Protein AF-0000000084804401 (afdb_homodimer)

InterPro domains:
  IPR006683 Thioesterase domain [PF03061] (52-120)
  IPR029069 HotDog domain superfamily [SSF54637] (9-134)

Solvent-accessible surface area (backbone atoms only — not comparable to full-atom values): 14428 Å² total; per-residue (Å²): 130,53,72,66,56,53,53,39,43,75,70,58,37,42,77,53,91,52,63,34,30,55,41,71,74,42,61,41,30,37,38,70,56,95,85,39,58,36,34,32,37,72,39,41,74,59,39,16,33,96,84,58,29,45,28,65,36,57,55,51,27,50,42,49,52,41,36,49,51,51,45,23,63,72,68,66,40,93,39,62,41,71,41,32,41,38,35,36,46,71,44,85,51,51,61,65,40,53,41,36,28,41,44,40,78,74,45,75,58,97,52,38,31,33,30,43,23,41,29,24,45,94,85,41,64,22,33,43,34,40,32,34,29,35,60,51,70,86,129,132,53,72,65,56,53,54,40,42,74,73,58,38,42,76,54,90,49,63,32,30,55,42,70,74,41,63,40,30,35,36,69,57,95,86,38,59,35,33,31,38,73,40,41,74,58,38,16,34,97,85,58,28,43,27,66,36,57,55,50,28,49,45,49,52,42,36,50,52,50,44,24,63,74,68,68,40,92,40,61,42,69,41,30,43,37,36,34,47,72,43,85,50,51,62,66,40,53,42,37,27,41,44,40,79,74,45,76,59,95,50,40,31,32,31,44,25,41,30,23,45,92,85,41,66,23,33,43,34,39,34,35,28,34,60,52,69,86,128

Organism: Rhodopseudomonas palustris (strain HaA2) (NCBI:txid316058)

Secondary structure (DSSP, 8-state):
--HHHHHHHHTT-EEEP--HHHHHH--EEEEEETTEEEEEEE--GGGB-TTSBBPHHHHHHHHHHHHHHHHHHHH--SEEEEEEEEEEE-S--BTT-EEEEEEEEEEE-SSEEEEEEEEEETTEEEEEEEEEEEEE---/--HHHHHHHHTT-EEEP--HHHHHH--EEEEEETTEEEEEEE--GGGB-TTSBBPHHHHHHHHHHHHHHHHHHHH--SEEEEEEEEEEE-SPPBTT-EEEEEEEEEEE-SSEEEEEEEEEETTEEEEEEEEEEEEE---

Sequence (278 aa):
MTETARSLKADGWAVIHDDGFIDLVGPLWHRVVDGQHEYAIATAAKHRNRRGLVQGGLMMTLADRASGMAAREQSGAPHVATVQLDTHFVDAGEIGDLLIARPRVVRATRSLIFTSTEVSVDGRCVILANGVFKIVRPRMTETARSLKADGWAVIHDDGFIDLVGPLWHRVVDGQHEYAIATAAKHRNRRGLVQGGLMMTLADRASGMAAREQSGAPHVATVQLDTHFVDAGEIGDLLIARPRVVRATRSLIFTSTEVSVDGRCVILANGVFKIVRPR

pLDDT: mean 96.94, std 4.77, range [58.84, 98.94]

Nearest PDB structures (foldseek):
  2hbo-assembly1_A-2  TM=9.027E-01  e=2.179E-09  Caulobacter vibrioides
  4ord-assembly1_A  TM=8.865E-01  e=1.862E-07  Danio rerio
  2h4u-assembly1_D  TM=8.798E-01  e=8.056E-07  Homo sapiens
  3f5o-assembly1_B  TM=7.745E-01  e=2.579E-07  Homo sapiens
  2h4u-assembly1_A  TM=7.857E-01  e=2.314E-07  Homo sapiens

Foldseek 3Di:
DDPVVVVCVVVAKDFDDDDDPCVVQARWIWGADPNFIKIKGFFAQVQADPVQFGDVVSVQVRQVVQQQVQVCVVLVAPGKAWPDKDKDFDAIHHHRFIWMKTKDFPDDDPFKTWIWIFIATPPHTGMIMITIITRDDDD/DDPVVVVCVVVAKDFDDDDDPCVVQARWIWGADPNFIKIKGFFAQVQADPVQFGDVVSVQVRQVVQQQVQLCVVLVAPGKAWPDKDKDFDAIHHHRFIWMKTKDFPDDDPFKTWIWIFIATPPHTGMIMITIITRDDDD

Structure (mmCIF, N/CA/C/O backbone):
data_AF-0000000084804401-model_v1
#
loop_
_entity.id
_entity.type
_entity.pdbx_description
1 polymer 'Thioesterase superfamily'
#
loop_
_atom_site.group_PDB
_atom_site.id
_atom_site.type_symbol
_atom_site.label_atom_id
_atom_site.label_alt_id
_atom_site.label_comp_id
_atom_site.label_asym_id
_atom_site.label_entity_id
_atom_site.label_seq_id
_atom_site.pdbx_PDB_ins_code
_atom_site.Cartn_x
_atom_site.Cartn_y
_atom_site.Cartn_z
_atom_site.occupancy
_atom_site.B_iso_or_equiv
_atom_site.auth_seq_id
_atom_site.auth_comp_id
_atom_site.auth_asym_id
_atom_site.auth_atom_id
_atom_site.pdbx_PDB_model_num
ATOM 1 N N . MET A 1 1 ? -18.344 -5.227 -20.875 1 74.5 1 MET A N 1
ATOM 2 C CA . MET A 1 1 ? -16.891 -5.336 -20.688 1 74.5 1 MET A CA 1
ATOM 3 C C . MET A 1 1 ? -16.172 -4.176 -21.375 1 74.5 1 MET A C 1
ATOM 5 O O . MET A 1 1 ? -16.516 -3.789 -22.484 1 74.5 1 MET A O 1
ATOM 9 N N . THR A 1 2 ? -15.281 -3.549 -20.625 1 86.94 2 THR A N 1
ATOM 10 C CA . THR A 1 2 ? -14.57 -2.389 -21.141 1 86.94 2 THR A CA 1
ATOM 11 C C . THR A 1 2 ? -13.586 -2.807 -22.234 1 86.94 2 THR A C 1
ATOM 13 O O . THR A 1 2 ? -13.195 -3.977 -22.312 1 86.94 2 THR A O 1
ATOM 16 N N . GLU A 1 3 ? -13.336 -1.91 -23.172 1 92.88 3 GLU A N 1
ATOM 17 C CA . GLU A 1 3 ? -12.344 -2.168 -24.219 1 92.88 3 GLU A CA 1
ATOM 18 C C . GLU A 1 3 ? -11.023 -2.645 -23.609 1 92.88 3 GLU A C 1
ATOM 20 O O . GLU A 1 3 ? -10.367 -3.525 -24.172 1 92.88 3 GLU A O 1
ATOM 25 N N . THR A 1 4 ? -10.656 -2.068 -22.547 1 93.94 4 THR A N 1
ATOM 26 C CA . THR A 1 4 ? -9.438 -2.477 -21.859 1 93.94 4 THR A CA 1
ATOM 27 C C . THR A 1 4 ? -9.523 -3.941 -21.438 1 93.94 4 THR A C 1
ATOM 29 O O . THR A 1 4 ? -8.594 -4.715 -21.672 1 93.94 4 THR A O 1
ATOM 32 N N . ALA A 1 5 ? -10.586 -4.371 -20.859 1 94.88 5 ALA A N 1
ATOM 33 C CA . ALA A 1 5 ? -10.773 -5.75 -20.406 1 94.88 5 ALA A CA 1
ATOM 34 C C . ALA A 1 5 ? -10.719 -6.719 -21.578 1 94.88 5 ALA A C 1
ATOM 36 O O . ALA A 1 5 ? -10.125 -7.797 -21.484 1 94.88 5 ALA A O 1
ATOM 37 N N . ARG A 1 6 ? -11.297 -6.398 -22.656 1 95.19 6 ARG A N 1
ATOM 38 C CA . ARG A 1 6 ? -11.305 -7.25 -23.844 1 95.19 6 ARG A CA 1
ATOM 39 C C . ARG A 1 6 ? -9.891 -7.453 -24.375 1 95.19 6 ARG A C 1
ATOM 41 O O . ARG A 1 6 ? -9.5 -8.57 -24.719 1 95.19 6 ARG A O 1
ATOM 48 N N . SER A 1 7 ? -9.18 -6.293 -24.422 1 97.38 7 SER A N 1
ATOM 49 C CA . SER A 1 7 ? -7.805 -6.359 -24.891 1 97.38 7 SER A CA 1
ATOM 50 C C . SER A 1 7 ? -6.941 -7.23 -23.984 1 97.38 7 SER A C 1
ATOM 52 O O . SER A 1 7 ? -6.113 -8.008 -24.469 1 97.38 7 SER A O 1
ATOM 54 N N . LEU A 1 8 ? -7.129 -7.137 -22.688 1 97.88 8 LEU A N 1
ATOM 55 C CA . LEU A 1 8 ? -6.355 -7.922 -21.734 1 97.88 8 LEU A CA 1
ATOM 56 C C . LEU A 1 8 ? -6.672 -9.406 -21.859 1 97.88 8 LEU A C 1
ATOM 58 O O . LEU A 1 8 ? -5.762 -10.242 -21.844 1 97.88 8 LEU A O 1
ATOM 62 N N . LYS A 1 9 ? -7.887 -9.703 -22.047 1 97.56 9 LYS A N 1
ATOM 63 C CA . LYS A 1 9 ? -8.266 -11.102 -22.219 1 97.56 9 LYS A CA 1
ATOM 64 C C . LYS A 1 9 ? -7.656 -11.68 -23.5 1 97.56 9 LYS A C 1
ATOM 66 O O . LYS A 1 9 ? -7.184 -12.812 -23.516 1 97.56 9 LYS A O 1
ATOM 71 N N . ALA A 1 10 ? -7.672 -10.922 -24.5 1 97.62 10 ALA A N 1
ATOM 72 C CA . ALA A 1 10 ? -7.086 -11.352 -25.766 1 97.62 10 ALA A CA 1
ATOM 73 C C . ALA A 1 10 ? -5.59 -11.609 -25.609 1 97.62 10 ALA A C 1
ATOM 75 O O . ALA A 1 10 ? -5.027 -12.453 -26.328 1 97.62 10 ALA A O 1
ATOM 76 N N . ASP A 1 11 ? -4.992 -10.875 -24.672 1 97.25 11 ASP A N 1
ATOM 77 C CA . ASP A 1 11 ? -3.557 -10.992 -24.438 1 97.25 11 ASP A CA 1
ATOM 78 C C . ASP A 1 11 ? -3.252 -12.078 -23.422 1 97.25 11 ASP A C 1
ATOM 80 O O . ASP A 1 11 ? -2.113 -12.211 -22.969 1 97.25 11 ASP A O 1
ATOM 84 N N . GLY A 1 12 ? -4.246 -12.82 -22.984 1 97.94 12 GLY A N 1
ATOM 85 C CA . GLY A 1 12 ? -4.039 -13.992 -22.141 1 97.94 12 GLY A CA 1
ATOM 86 C C . GLY A 1 12 ? -4.277 -13.711 -20.672 1 97.94 12 GLY A C 1
ATOM 87 O O . GLY A 1 12 ? -4.062 -14.586 -19.828 1 97.94 12 GLY A O 1
ATOM 88 N N . TRP A 1 13 ? -4.656 -12.531 -20.344 1 98.56 13 TRP A N 1
ATOM 89 C CA . TRP A 1 13 ? -4.93 -12.188 -18.953 1 98.56 13 TRP A CA 1
ATOM 90 C C . TRP A 1 13 ? -6.305 -12.688 -18.531 1 98.56 13 TRP A C 1
ATOM 92 O O . TRP A 1 13 ? -7.258 -12.648 -19.312 1 98.56 13 TRP A O 1
ATOM 102 N N . ALA A 1 14 ? -6.371 -13.133 -17.266 1 98.44 14 ALA A N 1
ATOM 103 C CA . ALA A 1 14 ? -7.633 -13.516 -16.641 1 98.44 14 ALA A CA 1
ATOM 104 C C . ALA A 1 14 ? -7.816 -12.797 -15.305 1 98.44 14 ALA A C 1
ATOM 106 O O . ALA A 1 14 ? -6.855 -12.617 -14.555 1 98.44 14 ALA A O 1
ATOM 107 N N . VAL A 1 15 ? -9.023 -12.453 -14.992 1 97.88 15 VAL A N 1
ATOM 108 C CA . VAL A 1 15 ? -9.297 -11.766 -13.734 1 97.88 15 VAL A CA 1
ATOM 109 C C . VAL A 1 15 ? -9.211 -12.75 -12.57 1 97.88 15 VAL A C 1
ATOM 111 O O . VAL A 1 15 ? -9.711 -13.867 -12.664 1 97.88 15 VAL A O 1
ATOM 114 N N . ILE A 1 16 ? -8.492 -12.367 -11.539 1 96.75 16 ILE A N 1
ATOM 115 C CA . ILE A 1 16 ? -8.539 -13.086 -10.266 1 96.75 16 ILE A CA 1
ATOM 116 C C . ILE A 1 16 ? -9.711 -12.578 -9.438 1 96.75 16 ILE A C 1
ATOM 118 O O . ILE A 1 16 ? -9.789 -11.391 -9.117 1 96.75 16 ILE A O 1
ATOM 122 N N . HIS A 1 17 ? -10.562 -13.484 -9.164 1 92.25 17 HIS A N 1
ATOM 123 C CA . HIS A 1 17 ? -11.656 -13.086 -8.281 1 92.25 17 HIS A CA 1
ATOM 124 C C . HIS A 1 17 ? -11.156 -12.852 -6.855 1 92.25 17 HIS A C 1
ATOM 126 O O . HIS A 1 17 ? -10.57 -13.742 -6.242 1 92.25 17 HIS A O 1
ATOM 132 N N . ASP A 1 18 ? -11.281 -11.727 -6.457 1 90.5 18 ASP A N 1
ATOM 133 C CA . ASP A 1 18 ? -10.883 -11.273 -5.125 1 90.5 18 ASP A CA 1
ATOM 134 C C . ASP A 1 18 ? -11.906 -10.289 -4.555 1 90.5 18 ASP A C 1
ATOM 136 O O . ASP A 1 18 ? -12.367 -9.391 -5.258 1 90.5 18 ASP A O 1
ATOM 140 N N . ASP A 1 19 ? -12.336 -10.391 -3.352 1 91.5 19 ASP A N 1
ATOM 141 C CA . ASP A 1 19 ? -13.289 -9.469 -2.74 1 91.5 19 ASP A CA 1
ATOM 142 C C . ASP A 1 19 ? -12.586 -8.461 -1.841 1 91.5 19 ASP A C 1
ATOM 144 O O . ASP A 1 19 ? -11.352 -8.398 -1.814 1 91.5 19 ASP A O 1
ATOM 148 N N . GLY A 1 20 ? -13.398 -7.574 -1.335 1 97 20 GLY A N 1
ATOM 149 C CA . GLY A 1 20 ? -12.852 -6.609 -0.395 1 97 20 GLY A CA 1
ATOM 150 C C . GLY A 1 20 ? -11.969 -5.566 -1.057 1 97 20 GLY A C 1
ATOM 151 O O . GLY A 1 20 ? -12.375 -4.934 -2.033 1 97 20 GLY A O 1
ATOM 152 N N . PHE A 1 21 ? -10.859 -5.359 -0.498 1 98.81 21 PHE A N 1
ATOM 153 C CA . PHE A 1 21 ? -9.992 -4.246 -0.863 1 98.81 21 PHE A CA 1
ATOM 154 C C . PHE A 1 21 ? -9.453 -4.426 -2.277 1 98.81 21 PHE A C 1
ATOM 156 O O . PHE A 1 21 ? -9.383 -3.465 -3.047 1 98.81 21 PHE A O 1
ATOM 163 N N . ILE A 1 22 ? -8.977 -5.633 -2.621 1 98.62 22 ILE A N 1
ATOM 164 C CA . ILE A 1 22 ? -8.383 -5.859 -3.934 1 98.62 22 ILE A CA 1
ATOM 165 C C . ILE A 1 22 ? -9.438 -5.648 -5.02 1 98.62 22 ILE A C 1
ATOM 167 O O . ILE A 1 22 ? -9.141 -5.109 -6.086 1 98.62 22 ILE A O 1
ATOM 171 N N . ASP A 1 23 ? -10.664 -6.066 -4.723 1 97.62 23 ASP A N 1
ATOM 172 C CA . ASP A 1 23 ? -11.75 -5.789 -5.656 1 97.62 23 ASP A CA 1
ATOM 173 C C . ASP A 1 23 ? -11.984 -4.285 -5.797 1 97.62 23 ASP A C 1
ATOM 175 O O . ASP A 1 23 ? -12.258 -3.793 -6.895 1 97.62 23 ASP A O 1
ATOM 179 N N . LEU A 1 24 ? -11.93 -3.604 -4.746 1 98.5 24 LEU A N 1
ATOM 180 C CA . LEU A 1 24 ? -12.109 -2.156 -4.707 1 98.5 24 LEU A CA 1
ATOM 181 C C . LEU A 1 24 ? -11.094 -1.454 -5.602 1 98.5 24 LEU A C 1
ATOM 183 O O . LEU A 1 24 ? -11.453 -0.56 -6.371 1 98.5 24 LEU A O 1
ATOM 187 N N . VAL A 1 25 ? -9.844 -1.931 -5.586 1 98.62 25 VAL A N 1
ATOM 188 C CA . VAL A 1 25 ? -8.789 -1.169 -6.25 1 98.62 25 VAL A CA 1
ATOM 189 C C . VAL A 1 25 ? -8.445 -1.823 -7.586 1 98.62 25 VAL A C 1
ATOM 191 O O . VAL A 1 25 ? -7.719 -1.245 -8.398 1 98.62 25 VAL A O 1
ATOM 194 N N . GLY A 1 26 ? -8.977 -3.027 -7.809 1 97.56 26 GLY A N 1
ATOM 195 C CA . GLY A 1 26 ? -8.68 -3.791 -9.008 1 97.56 26 GLY A CA 1
ATOM 196 C C . GLY A 1 26 ? -9.531 -3.389 -10.195 1 97.56 26 GLY A C 1
ATOM 197 O O . GLY A 1 26 ? -9.93 -2.229 -10.32 1 97.56 26 GLY A O 1
ATOM 198 N N . PRO A 1 27 ? -9.672 -4.309 -11.07 1 97.75 27 PRO A N 1
ATOM 199 C CA . PRO A 1 27 ? -9.469 -5.754 -10.922 1 97.75 27 PRO A CA 1
ATOM 200 C C . PRO A 1 27 ? -7.996 -6.152 -10.977 1 97.75 27 PRO A C 1
ATOM 202 O O . PRO A 1 27 ? -7.188 -5.465 -11.609 1 97.75 27 PRO A O 1
ATOM 205 N N . LEU A 1 28 ? -7.715 -7.277 -10.273 1 98.62 28 LEU A N 1
ATOM 206 C CA . LEU A 1 28 ? -6.418 -7.934 -10.367 1 98.62 28 LEU A CA 1
ATOM 207 C C . LEU A 1 28 ? -6.414 -8.969 -11.492 1 98.62 28 LEU A C 1
ATOM 209 O O . LEU A 1 28 ? -7.309 -9.812 -11.562 1 98.62 28 LEU A O 1
ATOM 213 N N . TRP A 1 29 ? -5.426 -8.867 -12.398 1 98.81 29 TRP A N 1
ATOM 214 C CA . TRP A 1 29 ? -5.281 -9.773 -13.531 1 98.81 29 TRP A CA 1
ATOM 215 C C . TRP A 1 29 ? -4.086 -10.703 -13.336 1 98.81 29 TRP A C 1
ATOM 217 O O . TRP A 1 29 ? -3.135 -10.359 -12.633 1 98.81 29 TRP A O 1
ATOM 227 N N . HIS A 1 30 ? -4.172 -11.797 -13.969 1 98.75 30 HIS A N 1
ATOM 228 C CA . HIS A 1 30 ? -3.111 -12.789 -13.844 1 98.75 30 HIS A CA 1
ATOM 229 C C . HIS A 1 30 ? -2.891 -13.523 -15.164 1 98.75 30 HIS A C 1
ATOM 231 O O . HIS A 1 30 ? -3.85 -13.828 -15.883 1 98.75 30 HIS A O 1
ATOM 237 N N . ARG A 1 31 ? -1.655 -13.734 -15.445 1 98.62 31 ARG A N 1
ATOM 238 C CA . ARG A 1 31 ? -1.302 -14.672 -16.5 1 98.62 31 ARG A CA 1
ATOM 239 C C . ARG A 1 31 ? 0.047 -15.328 -16.234 1 98.62 31 ARG A C 1
ATOM 241 O O . ARG A 1 31 ? 0.768 -14.914 -15.32 1 98.62 31 ARG A O 1
ATOM 248 N N . VAL A 1 32 ? 0.3 -16.391 -16.938 1 98 32 VAL A N 1
ATOM 249 C CA . VAL A 1 32 ? 1.588 -17.062 -16.875 1 98 32 VAL A CA 1
ATOM 250 C C . VAL A 1 32 ? 2.303 -16.953 -18.219 1 98 32 VAL A C 1
ATOM 252 O O . VAL A 1 32 ? 1.737 -17.297 -19.25 1 98 32 VAL A O 1
ATOM 255 N N . VAL A 1 33 ? 3.4 -16.391 -18.203 1 96.69 33 VAL A N 1
ATOM 256 C CA . VAL A 1 33 ? 4.242 -16.266 -19.391 1 96.69 33 VAL A CA 1
ATOM 257 C C . VAL A 1 33 ? 5.551 -17.031 -19.172 1 96.69 33 VAL A C 1
ATOM 259 O O . VAL A 1 33 ? 6.332 -16.688 -18.281 1 96.69 33 VAL A O 1
ATOM 262 N N . ASP A 1 34 ? 5.77 -18.062 -19.969 1 95.69 34 ASP A N 1
ATOM 263 C CA . ASP A 1 34 ? 6.984 -18.875 -19.875 1 95.69 34 ASP A CA 1
ATOM 264 C C . ASP A 1 34 ? 7.203 -19.391 -18.453 1 95.69 34 ASP A C 1
ATOM 266 O O . ASP A 1 34 ? 8.305 -19.25 -17.906 1 95.69 34 ASP A O 1
ATOM 270 N N . GLY A 1 35 ? 6.203 -19.719 -17.812 1 95.06 35 GLY A N 1
ATOM 271 C CA . GLY A 1 35 ? 6.25 -20.312 -16.484 1 95.06 35 GLY A CA 1
ATOM 272 C C . GLY A 1 35 ? 6.297 -19.297 -15.367 1 95.06 35 GLY A C 1
ATOM 273 O O . GLY A 1 35 ? 6.285 -19.656 -14.195 1 95.06 35 GLY A O 1
ATOM 274 N N . GLN A 1 36 ? 6.332 -18.078 -15.688 1 96.06 36 GLN A N 1
ATOM 275 C CA . GLN A 1 36 ? 6.391 -17.016 -14.688 1 96.06 36 GLN A CA 1
ATOM 276 C C . GLN A 1 36 ? 5.02 -16.375 -14.492 1 96.06 36 GLN A C 1
ATOM 278 O O . GLN A 1 36 ? 4.375 -15.961 -15.453 1 96.06 36 GLN A O 1
ATOM 283 N N . HIS A 1 37 ? 4.621 -16.359 -13.234 1 98.25 37 HIS A N 1
ATOM 284 C CA . HIS A 1 37 ? 3.369 -15.672 -12.93 1 98.25 37 HIS A CA 1
ATOM 285 C C . HIS A 1 37 ? 3.523 -14.164 -13.023 1 98.25 37 HIS A C 1
ATOM 287 O O . HIS A 1 37 ? 4.496 -13.594 -12.523 1 98.25 37 HIS A O 1
ATOM 293 N N . GLU A 1 38 ? 2.582 -13.555 -13.719 1 98.81 38 GLU A N 1
ATOM 294 C C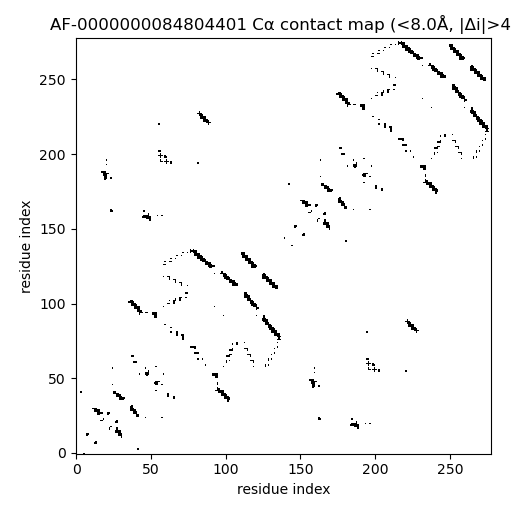A . GLU A 1 38 ? 2.451 -12.102 -13.766 1 98.81 38 GLU A CA 1
ATOM 295 C C . GLU A 1 38 ? 1.094 -11.648 -13.234 1 98.81 38 GLU A C 1
ATOM 297 O O . GLU A 1 38 ? 0.078 -12.305 -13.477 1 98.81 38 GLU A O 1
ATOM 302 N N . TYR A 1 39 ? 1.112 -10.617 -12.531 1 98.88 39 TYR A N 1
ATOM 303 C CA . TYR A 1 39 ? -0.098 -9.984 -12.016 1 98.88 39 TYR A CA 1
ATOM 304 C C . TYR A 1 39 ? -0.188 -8.531 -12.453 1 98.88 39 TYR A C 1
ATOM 306 O O . TYR A 1 39 ? 0.832 -7.848 -12.57 1 98.88 39 TYR A O 1
ATOM 314 N N . ALA A 1 40 ? -1.451 -8.055 -12.664 1 98.94 40 ALA A N 1
ATOM 315 C CA . ALA A 1 40 ? -1.513 -6.715 -13.234 1 98.94 40 ALA A CA 1
ATOM 316 C C . ALA A 1 40 ? -2.766 -5.977 -12.773 1 98.94 40 ALA A C 1
ATOM 318 O O . ALA A 1 40 ? -3.766 -6.602 -12.414 1 98.94 40 ALA A O 1
ATOM 319 N N . ILE A 1 41 ? -2.686 -4.73 -12.773 1 98.88 41 ILE A N 1
ATOM 320 C CA . ILE A 1 41 ? -3.816 -3.814 -12.656 1 98.88 41 ILE A CA 1
ATOM 321 C C . ILE A 1 41 ? -3.738 -2.752 -13.75 1 98.88 41 ILE A C 1
ATOM 323 O O . ILE A 1 41 ? -2.703 -2.105 -13.922 1 98.88 41 ILE A O 1
ATOM 327 N N . ALA A 1 42 ? -4.801 -2.643 -14.492 1 98.81 42 ALA A N 1
ATOM 328 C CA . ALA A 1 42 ? -4.934 -1.528 -15.43 1 98.81 42 ALA A CA 1
ATOM 329 C C . ALA A 1 42 ? -5.391 -0.261 -14.711 1 98.81 42 ALA A C 1
ATOM 331 O O . ALA A 1 42 ? -6.484 -0.224 -14.141 1 98.81 42 ALA A O 1
ATOM 332 N N . THR A 1 43 ? -4.574 0.778 -14.797 1 98.69 43 THR A N 1
ATOM 333 C CA . THR A 1 43 ? -4.855 1.959 -13.992 1 98.69 43 THR A CA 1
ATOM 334 C C . THR A 1 43 ? -5.887 2.852 -14.672 1 98.69 43 THR A C 1
ATOM 336 O O . THR A 1 43 ? -5.941 2.914 -15.906 1 98.69 43 THR A O 1
ATOM 339 N N . ALA A 1 44 ? -6.637 3.482 -13.898 1 98.31 44 ALA A N 1
ATOM 340 C CA . ALA A 1 44 ? -7.699 4.395 -14.32 1 98.31 44 ALA A CA 1
ATOM 341 C C . ALA A 1 44 ? -7.77 5.613 -13.406 1 98.31 44 ALA A C 1
ATOM 343 O O . ALA A 1 44 ? -6.973 5.746 -12.477 1 98.31 44 ALA A O 1
ATOM 344 N N . ALA A 1 45 ? -8.688 6.5 -13.617 1 98.06 45 ALA A N 1
ATOM 345 C CA . ALA A 1 45 ? -8.797 7.773 -12.906 1 98.06 45 ALA A CA 1
ATOM 346 C C . ALA A 1 45 ? -8.898 7.555 -11.398 1 98.06 45 ALA A C 1
ATOM 348 O O . ALA A 1 45 ? -8.375 8.352 -10.617 1 98.06 45 ALA A O 1
ATOM 349 N N . LYS A 1 46 ? -9.523 6.52 -10.961 1 98.31 46 LYS A N 1
ATOM 350 C CA . LYS A 1 46 ? -9.719 6.238 -9.547 1 98.31 46 LYS A CA 1
ATOM 351 C C . LYS A 1 46 ? -8.391 5.93 -8.852 1 98.31 46 LYS A C 1
ATOM 353 O O . LYS A 1 46 ? -8.32 5.891 -7.625 1 98.31 46 LYS A O 1
ATOM 358 N N . HIS A 1 47 ? -7.312 5.676 -9.656 1 98.75 47 HIS A N 1
ATOM 359 C CA . HIS A 1 47 ? -6.035 5.246 -9.102 1 98.75 47 HIS A CA 1
ATOM 360 C C . HIS A 1 47 ? -5.066 6.418 -8.984 1 98.75 47 HIS A C 1
ATOM 362 O O . HIS A 1 47 ? -3.904 6.234 -8.609 1 98.75 47 HIS A O 1
ATOM 368 N N . ARG A 1 48 ? -5.48 7.605 -9.289 1 98.19 48 ARG A N 1
ATOM 369 C CA . ARG A 1 48 ? -4.562 8.734 -9.398 1 98.19 48 ARG A CA 1
ATOM 370 C C . ARG A 1 48 ? -4.242 9.312 -8.023 1 98.19 48 ARG A C 1
ATOM 372 O O . ARG A 1 48 ? -5.086 9.297 -7.129 1 98.19 48 ARG A O 1
ATOM 379 N N . ASN A 1 49 ? -2.988 9.828 -7.926 1 96.62 49 ASN A N 1
ATOM 380 C CA . ASN A 1 49 ? -2.633 10.648 -6.773 1 96.62 49 ASN A CA 1
ATOM 381 C C . ASN A 1 49 ? -2.893 12.133 -7.043 1 96.62 49 ASN A C 1
ATOM 383 O O . ASN A 1 49 ? -3.52 12.484 -8.039 1 96.62 49 ASN A O 1
ATOM 387 N N . ARG A 1 50 ? -2.51 12.945 -6.109 1 92.69 50 ARG A N 1
ATOM 388 C CA . ARG A 1 50 ? -2.809 14.367 -6.191 1 92.69 50 ARG A CA 1
ATOM 389 C C . ARG A 1 50 ? -2.082 15.016 -7.367 1 92.69 50 ARG A C 1
ATOM 391 O O . ARG A 1 50 ? -2.459 16.094 -7.82 1 92.69 50 ARG A O 1
ATOM 398 N N . ARG A 1 51 ? -1.034 14.391 -7.852 1 93.25 51 ARG A N 1
ATOM 399 C CA . ARG A 1 51 ? -0.248 14.938 -8.953 1 93.25 51 ARG A CA 1
ATOM 400 C C . ARG A 1 51 ? -0.708 14.359 -10.289 1 93.25 51 ARG A C 1
ATOM 402 O O . ARG A 1 51 ? -0.102 14.633 -11.328 1 93.25 51 ARG A O 1
ATOM 409 N N . GLY A 1 52 ? -1.686 13.492 -10.258 1 96.12 52 GLY A N 1
ATOM 410 C CA . GLY A 1 52 ? -2.223 12.906 -11.469 1 96.12 52 GLY A CA 1
ATOM 411 C C . GLY A 1 52 ? -1.487 11.648 -11.898 1 96.12 52 GLY A C 1
ATOM 412 O O . GLY A 1 52 ? -1.695 11.148 -13.008 1 96.12 52 GLY A O 1
ATOM 413 N N . LEU A 1 53 ? -0.611 11.195 -11.109 1 97.75 53 LEU A N 1
ATOM 414 C CA . LEU A 1 53 ? 0.125 9.961 -11.359 1 97.75 53 LEU A CA 1
ATOM 415 C C . LEU A 1 53 ? -0.498 8.797 -10.594 1 97.75 53 LEU A C 1
ATOM 417 O O . LEU A 1 53 ? -1.449 8.984 -9.836 1 97.75 53 LEU A O 1
ATOM 421 N N . VAL A 1 54 ? -0.036 7.602 -10.898 1 98.69 54 VAL A N 1
ATOM 422 C CA . VAL A 1 54 ? -0.535 6.449 -10.156 1 98.69 54 VAL A CA 1
ATOM 423 C C . VAL A 1 54 ? -0.149 6.574 -8.68 1 98.69 54 VAL A C 1
ATOM 425 O O . VAL A 1 54 ? 1.005 6.863 -8.359 1 98.69 54 VAL A O 1
ATOM 428 N N . GLN A 1 55 ? -1.062 6.383 -7.855 1 98.75 55 GLN A N 1
ATOM 429 C CA . GLN A 1 55 ? -0.817 6.465 -6.422 1 98.75 55 GLN A CA 1
ATOM 430 C C . GLN A 1 55 ? 0.11 5.348 -5.957 1 98.75 55 GLN A C 1
ATOM 432 O O . GLN A 1 55 ? -0.09 4.184 -6.309 1 98.75 55 GLN A O 1
ATOM 437 N N . GLY A 1 56 ? 1.094 5.652 -5.117 1 98.5 56 GLY A N 1
ATOM 438 C CA . GLY A 1 56 ? 2.055 4.68 -4.625 1 98.5 56 GLY A CA 1
ATOM 439 C C . GLY A 1 56 ? 1.414 3.551 -3.84 1 98.5 56 GLY A C 1
ATOM 440 O O . GLY A 1 56 ? 1.903 2.42 -3.857 1 98.5 56 GLY A O 1
ATOM 441 N N . GLY A 1 57 ? 0.351 3.855 -3.121 1 98.75 57 GLY A N 1
ATOM 442 C CA . GLY A 1 57 ? -0.368 2.844 -2.363 1 98.75 57 GLY A CA 1
ATOM 443 C C . GLY A 1 57 ? -0.882 1.705 -3.225 1 98.75 57 GLY A C 1
ATOM 444 O O . GLY A 1 57 ? -0.861 0.545 -2.807 1 98.75 57 GLY A O 1
ATOM 445 N N . LEU A 1 58 ? -1.357 2.031 -4.398 1 98.88 58 LEU A N 1
ATOM 446 C CA . LEU A 1 58 ? -1.804 0.994 -5.32 1 98.88 58 LEU A CA 1
ATOM 447 C C . LEU A 1 58 ? -0.641 0.099 -5.738 1 98.88 58 LEU A C 1
ATOM 449 O O . LEU A 1 58 ? -0.772 -1.127 -5.758 1 98.88 58 LEU A O 1
ATOM 453 N N . MET A 1 59 ? 0.449 0.745 -6.082 1 98.88 59 MET A N 1
ATOM 454 C CA . MET A 1 59 ? 1.596 -0.022 -6.559 1 98.88 59 MET A CA 1
ATOM 455 C C . MET A 1 59 ? 2.143 -0.923 -5.457 1 98.88 59 MET A C 1
ATOM 457 O O . MET A 1 59 ? 2.504 -2.074 -5.715 1 98.88 59 MET A O 1
ATOM 461 N N . MET A 1 60 ? 2.189 -0.404 -4.266 1 98.94 60 MET A N 1
ATOM 462 C CA . MET A 1 60 ? 2.613 -1.227 -3.135 1 98.94 60 MET A CA 1
ATOM 463 C C . MET A 1 60 ? 1.64 -2.377 -2.904 1 98.94 60 MET A C 1
ATOM 465 O O . MET A 1 60 ? 2.055 -3.49 -2.574 1 98.94 60 MET A O 1
ATOM 469 N N . THR A 1 61 ? 0.349 -2.115 -3.01 1 98.94 61 THR A N 1
ATOM 470 C CA . THR A 1 61 ? -0.666 -3.154 -2.869 1 98.94 61 THR A CA 1
ATOM 471 C C . THR A 1 61 ? -0.437 -4.273 -3.879 1 98.94 61 THR A C 1
ATOM 473 O O . THR A 1 61 ? -0.459 -5.453 -3.521 1 98.94 61 THR A O 1
ATOM 476 N N . LEU A 1 62 ? -0.194 -3.881 -5.145 1 98.94 62 LEU A N 1
ATOM 477 C CA . LEU A 1 62 ? 0.04 -4.867 -6.191 1 98.94 62 LEU A CA 1
ATOM 478 C C . LEU A 1 62 ? 1.284 -5.695 -5.891 1 98.94 62 LEU A C 1
ATOM 480 O O . LEU A 1 62 ? 1.263 -6.926 -6.012 1 98.94 62 LEU A O 1
ATOM 484 N N . ALA A 1 63 ? 2.346 -5.035 -5.48 1 98.94 63 ALA A N 1
ATOM 485 C CA . ALA A 1 63 ? 3.582 -5.734 -5.148 1 98.94 63 ALA A CA 1
ATOM 486 C C . ALA A 1 63 ? 3.365 -6.723 -4.004 1 98.94 63 ALA A C 1
ATOM 488 O O . ALA A 1 63 ? 3.818 -7.867 -4.07 1 98.94 63 ALA A O 1
ATOM 489 N N . ASP A 1 64 ? 2.709 -6.277 -3.012 1 98.88 64 ASP A N 1
ATOM 490 C CA . ASP A 1 64 ? 2.434 -7.105 -1.842 1 98.88 64 ASP A CA 1
ATOM 491 C C . ASP A 1 64 ? 1.581 -8.32 -2.215 1 98.88 64 ASP A C 1
ATOM 493 O O . ASP A 1 64 ? 1.904 -9.445 -1.847 1 98.88 64 ASP A O 1
ATOM 497 N N . ARG A 1 65 ? 0.546 -8.086 -2.887 1 98.62 65 ARG A N 1
ATOM 498 C CA . ARG A 1 65 ? -0.375 -9.156 -3.271 1 98.62 65 ARG A CA 1
ATOM 499 C C . ARG A 1 65 ? 0.317 -10.18 -4.164 1 98.62 65 ARG A C 1
ATOM 501 O O . ARG A 1 65 ? 0.159 -11.383 -3.967 1 98.62 65 ARG A O 1
ATOM 508 N N . ALA A 1 66 ? 1.062 -9.703 -5.152 1 98.81 66 ALA A N 1
ATOM 509 C CA . ALA A 1 66 ? 1.806 -10.594 -6.039 1 98.81 66 ALA A CA 1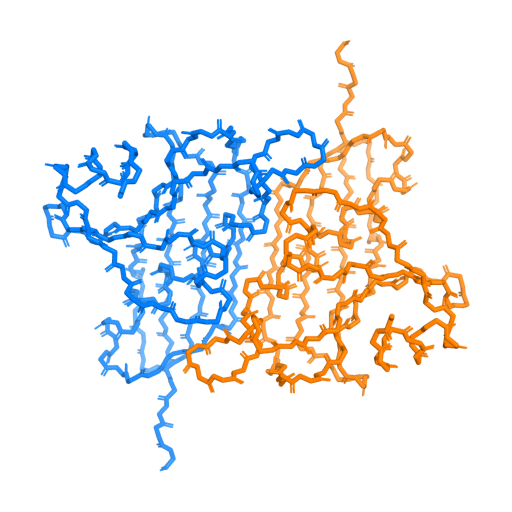
ATOM 510 C C . ALA A 1 66 ? 2.818 -11.422 -5.254 1 98.81 66 ALA A C 1
ATOM 512 O O . ALA A 1 66 ? 2.928 -12.633 -5.457 1 98.81 66 ALA A O 1
ATOM 513 N N . SER A 1 67 ? 3.559 -10.742 -4.379 1 98.81 67 SER A N 1
ATOM 514 C CA . SER A 1 67 ? 4.543 -11.438 -3.553 1 98.81 67 SER A CA 1
ATOM 515 C C . SER A 1 67 ? 3.883 -12.5 -2.686 1 98.81 67 SER A C 1
ATOM 517 O O . SER A 1 67 ? 4.395 -13.617 -2.568 1 98.81 67 SER A O 1
ATOM 519 N N . GLY A 1 68 ? 2.797 -12.133 -2.051 1 98.31 68 GLY A N 1
ATOM 520 C CA . GLY A 1 68 ? 2.07 -13.078 -1.216 1 98.31 68 GLY A CA 1
ATOM 521 C C . GLY A 1 68 ? 1.596 -14.305 -1.974 1 98.31 68 GLY A C 1
ATOM 522 O O . GLY A 1 68 ? 1.646 -15.414 -1.454 1 98.31 68 GLY A O 1
ATOM 523 N N . MET A 1 69 ? 1.12 -14.078 -3.154 1 97.5 69 MET A N 1
ATOM 524 C CA . MET A 1 69 ? 0.672 -15.203 -3.973 1 97.5 69 MET A CA 1
ATOM 525 C C . MET A 1 69 ? 1.836 -16.125 -4.312 1 97.5 69 MET A C 1
ATOM 527 O O . MET A 1 69 ? 1.698 -17.344 -4.266 1 97.5 69 MET A O 1
ATOM 531 N N . ALA A 1 70 ? 2.941 -15.539 -4.695 1 98.25 70 ALA A N 1
ATOM 532 C CA . ALA A 1 70 ? 4.125 -16.344 -4.977 1 98.25 70 ALA A CA 1
ATOM 533 C C . ALA A 1 70 ? 4.562 -17.125 -3.738 1 98.25 70 ALA A C 1
ATOM 535 O O . ALA A 1 70 ? 4.918 -18.312 -3.832 1 98.25 70 ALA A O 1
ATOM 536 N N . ALA A 1 71 ? 4.543 -16.469 -2.605 1 98.5 71 ALA A N 1
ATOM 537 C CA . ALA A 1 71 ? 4.93 -17.109 -1.351 1 98.5 71 ALA A CA 1
ATOM 538 C C . ALA A 1 71 ? 4.008 -18.266 -1.021 1 98.5 71 ALA A C 1
ATOM 540 O O . ALA A 1 71 ? 4.473 -19.344 -0.605 1 98.5 71 ALA A O 1
ATOM 541 N N . ARG A 1 72 ? 2.758 -18.062 -1.15 1 96.75 72 ARG A N 1
ATOM 542 C CA . ARG A 1 72 ? 1.783 -19.109 -0.885 1 96.75 72 ARG A CA 1
ATOM 543 C C . ARG A 1 72 ? 2.008 -20.312 -1.803 1 96.75 72 ARG A C 1
ATOM 545 O O . ARG A 1 72 ? 2.002 -21.453 -1.35 1 96.75 72 ARG A O 1
ATOM 552 N N . GLU A 1 73 ? 2.178 -20 -3.045 1 96.19 73 GLU A N 1
ATOM 553 C CA . GLU A 1 73 ? 2.412 -21.062 -4.004 1 96.19 73 GLU A CA 1
ATOM 554 C C . GLU A 1 73 ? 3.662 -21.859 -3.645 1 96.19 73 GLU A C 1
ATOM 556 O O . GLU A 1 73 ? 3.648 -23.094 -3.674 1 96.19 73 GLU A O 1
ATOM 561 N N . GLN A 1 74 ? 4.691 -21.172 -3.318 1 97.06 74 GLN A N 1
ATOM 562 C CA . GLN A 1 74 ? 5.957 -21.812 -2.973 1 97.06 74 GLN A CA 1
ATOM 563 C C . GLN A 1 74 ? 5.812 -22.688 -1.73 1 97.06 74 GLN A C 1
ATOM 565 O O . GLN A 1 74 ? 6.363 -23.781 -1.672 1 97.06 74 GLN A O 1
ATOM 570 N N . SER A 1 75 ? 5.133 -22.203 -0.754 1 96.12 75 SER A N 1
ATOM 571 C CA . SER A 1 75 ? 5.039 -22.875 0.536 1 96.12 75 SER A CA 1
ATOM 572 C C . SER A 1 75 ? 4.02 -24.016 0.493 1 96.12 75 SER A C 1
ATOM 574 O O . SER A 1 75 ? 4.102 -24.953 1.279 1 96.12 75 SER A O 1
ATOM 576 N N . GLY A 1 76 ? 3.006 -23.828 -0.371 1 94.38 76 GLY A N 1
ATOM 577 C CA . GLY A 1 76 ? 1.892 -24.766 -0.38 1 94.38 7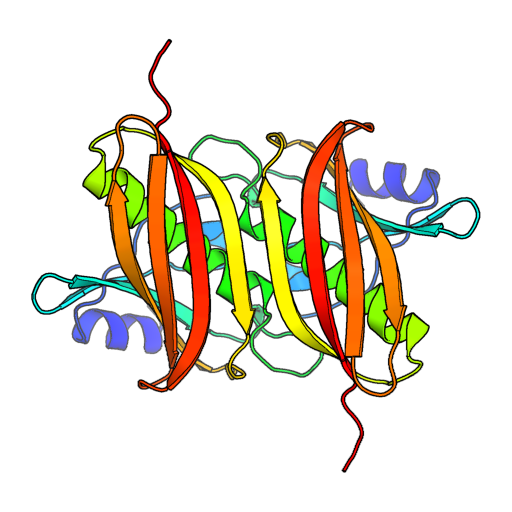6 GLY A CA 1
ATOM 578 C C . GLY A 1 76 ? 0.932 -24.562 0.776 1 94.38 76 GLY A C 1
ATOM 579 O O . GLY A 1 76 ? -0.037 -25.312 0.925 1 94.38 76 GLY A O 1
ATOM 580 N N . ALA A 1 77 ? 1.247 -23.625 1.578 1 93.38 77 ALA A N 1
ATOM 581 C CA . ALA A 1 77 ? 0.39 -23.344 2.727 1 93.38 77 ALA A CA 1
ATOM 582 C C . ALA A 1 77 ? -0.859 -22.578 2.305 1 93.38 77 ALA A C 1
ATOM 584 O O . ALA A 1 77 ? -0.831 -21.812 1.331 1 93.38 77 ALA A O 1
ATOM 585 N N . PRO A 1 78 ? -1.882 -22.766 3.051 1 91.12 78 PRO A N 1
ATOM 586 C CA . PRO A 1 78 ? -3.107 -22.047 2.686 1 91.12 78 PRO A CA 1
ATOM 587 C C . PRO A 1 78 ? -3.002 -20.531 2.912 1 91.12 78 PRO A C 1
ATOM 589 O O . PRO A 1 78 ? -3.701 -19.766 2.258 1 91.12 78 PRO A O 1
ATOM 592 N N . HIS A 1 79 ? -2.176 -20.203 3.871 1 94.19 79 HIS A N 1
ATOM 593 C CA . HIS A 1 79 ? -2.066 -18.781 4.18 1 94.19 79 HIS A CA 1
ATOM 594 C C . HIS A 1 79 ? -0.625 -18.391 4.488 1 94.19 79 HIS A C 1
ATOM 596 O O . HIS A 1 79 ? 0.13 -19.188 5.051 1 94.19 79 HIS A O 1
ATOM 602 N N . VAL A 1 80 ? -0.309 -17.219 4.008 1 97.19 80 VAL A N 1
ATOM 603 C CA . VAL A 1 80 ? 0.923 -16.547 4.418 1 97.19 80 VAL A CA 1
ATOM 604 C C . VAL A 1 80 ? 0.609 -15.141 4.91 1 97.19 80 VAL A C 1
ATOM 606 O O . VAL A 1 80 ? -0.432 -14.57 4.574 1 97.19 80 VAL A O 1
ATOM 609 N N . ALA A 1 81 ? 1.455 -14.617 5.773 1 97.62 81 ALA A N 1
ATOM 610 C CA . ALA A 1 81 ? 1.309 -13.258 6.289 1 97.62 81 ALA A CA 1
ATOM 611 C C . ALA A 1 81 ? 2.543 -12.422 5.977 1 97.62 81 ALA A C 1
ATOM 613 O O . ALA A 1 81 ? 3.674 -12.883 6.129 1 97.62 81 ALA A O 1
ATOM 614 N N . THR A 1 82 ? 2.277 -11.25 5.488 1 98.5 82 THR A N 1
ATOM 615 C CA . THR A 1 82 ? 3.393 -10.336 5.254 1 98.5 82 THR A CA 1
ATOM 616 C C . THR A 1 82 ? 4.031 -9.914 6.574 1 98.5 82 THR A C 1
ATOM 618 O O . THR A 1 82 ? 3.336 -9.469 7.492 1 98.5 82 THR A O 1
ATOM 621 N N . VAL A 1 83 ? 5.297 -10.07 6.648 1 98.81 83 VAL A N 1
ATOM 622 C CA . VAL A 1 83 ? 6.07 -9.641 7.812 1 98.81 83 VAL A CA 1
ATOM 623 C C . VAL A 1 83 ? 6.762 -8.312 7.512 1 98.81 83 VAL A C 1
ATOM 625 O O . VAL A 1 83 ? 6.816 -7.426 8.367 1 98.81 83 VAL A O 1
ATOM 628 N N . GLN A 1 84 ? 7.242 -8.297 6.34 1 98.94 84 GLN A N 1
ATOM 629 C CA . GLN A 1 84 ? 7.977 -7.113 5.906 1 98.94 84 GLN A CA 1
ATOM 630 C C . GLN A 1 84 ? 7.84 -6.895 4.402 1 98.94 84 GLN A C 1
ATOM 632 O O . GLN A 1 84 ? 7.812 -7.859 3.633 1 98.94 84 GLN A O 1
ATOM 637 N N . LEU A 1 85 ? 7.773 -5.746 4 1 98.94 85 LEU A N 1
ATOM 638 C CA . LEU A 1 85 ? 7.855 -5.344 2.602 1 98.94 85 LEU A CA 1
ATOM 639 C C . LEU A 1 85 ? 8.664 -4.059 2.453 1 98.94 85 LEU A C 1
ATOM 641 O O . LEU A 1 85 ? 8.227 -2.988 2.879 1 98.94 85 LEU A O 1
ATOM 645 N N . ASP A 1 86 ? 9.789 -4.152 1.867 1 98.94 86 ASP A N 1
ATOM 646 C CA . ASP A 1 86 ? 10.656 -3.02 1.554 1 98.94 86 ASP A CA 1
ATOM 647 C C . ASP A 1 86 ? 10.477 -2.574 0.104 1 98.94 86 ASP A C 1
ATOM 649 O O . ASP A 1 86 ? 10.766 -3.33 -0.824 1 98.94 86 ASP A O 1
ATOM 653 N N . THR A 1 87 ? 10.086 -1.346 -0.042 1 98.94 87 THR A N 1
ATOM 654 C CA . THR A 1 87 ? 9.688 -0.903 -1.373 1 98.94 87 THR A CA 1
ATOM 655 C C . THR A 1 87 ? 10.539 0.273 -1.835 1 98.94 87 THR A C 1
ATOM 657 O O . THR A 1 87 ? 10.719 1.246 -1.099 1 98.94 87 THR A O 1
ATOM 660 N N . HIS A 1 88 ? 11.039 0.173 -3.002 1 98.94 88 HIS A N 1
ATOM 661 C CA . HIS A 1 88 ? 11.75 1.25 -3.684 1 98.94 88 HIS A CA 1
ATOM 662 C C . HIS A 1 88 ? 10.945 1.786 -4.859 1 98.94 88 HIS A C 1
ATOM 664 O O . HIS A 1 88 ? 10.57 1.03 -5.762 1 98.94 88 HIS A O 1
ATOM 670 N N . PHE A 1 89 ? 10.688 3.053 -4.777 1 98.88 89 PHE A N 1
ATOM 671 C CA . PHE A 1 89 ? 9.984 3.719 -5.867 1 98.88 89 PHE A CA 1
ATOM 672 C C . PHE A 1 89 ? 10.969 4.223 -6.918 1 98.88 89 PHE A C 1
ATOM 674 O O . PHE A 1 89 ? 11.539 5.309 -6.773 1 98.88 89 PHE A O 1
ATOM 681 N N . VAL A 1 90 ? 11.086 3.529 -7.988 1 98.81 90 VAL A N 1
ATOM 682 C CA . VAL A 1 90 ? 12.148 3.727 -8.969 1 98.81 90 VAL A CA 1
ATOM 683 C C . VAL A 1 90 ? 11.711 4.762 -10 1 98.81 90 VAL A C 1
ATOM 685 O O . VAL A 1 90 ? 12.516 5.578 -10.453 1 98.81 90 VAL A O 1
ATOM 688 N N . ASP A 1 91 ? 10.477 4.668 -10.414 1 98.44 91 ASP A N 1
ATOM 689 C CA . ASP A 1 91 ? 9.898 5.582 -11.398 1 98.44 91 ASP A CA 1
ATOM 690 C C . ASP A 1 91 ? 8.398 5.73 -11.195 1 98.44 91 ASP A C 1
ATOM 692 O O . ASP A 1 91 ? 7.797 5 -10.406 1 98.44 91 ASP A O 1
ATOM 696 N N . ALA A 1 92 ? 7.812 6.711 -11.938 1 97.88 92 ALA A N 1
ATOM 697 C CA . ALA A 1 92 ? 6.387 6.996 -11.805 1 97.88 92 ALA A CA 1
ATOM 698 C C . ALA A 1 92 ? 5.57 6.164 -12.789 1 97.88 92 ALA A C 1
ATOM 700 O O . ALA A 1 92 ? 6.062 5.789 -13.859 1 97.88 92 ALA A O 1
ATOM 701 N N . GLY A 1 93 ? 4.402 5.719 -12.375 1 98.12 93 GLY A N 1
ATOM 702 C CA . GLY A 1 93 ? 3.383 5.254 -13.297 1 98.12 93 GLY A CA 1
ATOM 703 C C . GLY A 1 93 ? 2.402 6.34 -13.703 1 98.12 93 GLY A C 1
ATOM 704 O O . GLY A 1 93 ? 2.062 7.207 -12.891 1 98.12 93 GLY A O 1
ATOM 705 N N . GLU A 1 94 ? 1.914 6.285 -14.914 1 98.5 94 GLU A N 1
ATOM 706 C CA . GLU A 1 94 ? 0.894 7.215 -15.391 1 98.5 94 GLU A CA 1
ATOM 707 C C . GLU A 1 94 ? -0.476 6.543 -15.453 1 98.5 94 GLU A C 1
ATOM 709 O O . GLU A 1 94 ? -0.57 5.328 -15.633 1 98.5 94 GLU A O 1
ATOM 714 N N . ILE A 1 95 ? -1.484 7.395 -15.297 1 98.56 95 ILE A N 1
ATOM 715 C CA . ILE A 1 95 ? -2.834 6.863 -15.445 1 98.56 95 ILE A CA 1
ATOM 716 C C . ILE A 1 95 ? -3.045 6.363 -16.875 1 98.56 95 ILE A C 1
ATOM 718 O O . ILE A 1 95 ? -2.662 7.035 -17.828 1 98.56 95 ILE A O 1
ATOM 722 N N . GLY A 1 96 ? -3.607 5.223 -16.969 1 98.25 96 GLY A N 1
ATOM 723 C CA . GLY A 1 96 ? -3.748 4.551 -18.25 1 98.25 96 GLY A CA 1
ATOM 724 C C . GLY A 1 96 ? -2.74 3.436 -18.453 1 98.25 96 GLY A C 1
ATOM 725 O O . GLY A 1 96 ? -2.92 2.582 -19.328 1 98.25 96 GLY A O 1
ATOM 726 N N . ASP A 1 97 ? -1.699 3.408 -17.641 1 98.69 97 ASP A N 1
ATOM 727 C CA . ASP A 1 97 ? -0.68 2.367 -17.719 1 98.69 97 ASP A CA 1
ATOM 728 C C . ASP A 1 97 ? -1.229 1.023 -17.25 1 98.69 97 ASP A C 1
ATOM 730 O O . ASP A 1 97 ? -2.109 0.978 -16.391 1 98.69 97 ASP A O 1
ATOM 734 N N . LEU A 1 98 ? -0.764 -0.028 -17.797 1 98.88 98 LEU A N 1
ATOM 735 C CA . LEU A 1 98 ? -0.884 -1.354 -17.203 1 98.88 98 LEU A CA 1
ATOM 736 C C . LEU A 1 98 ? 0.297 -1.648 -16.297 1 98.88 98 LEU A C 1
ATOM 738 O O . LEU A 1 98 ? 1.43 -1.793 -16.75 1 98.88 98 LEU A O 1
ATOM 742 N N . LEU A 1 99 ? 0.077 -1.734 -14.984 1 98.94 99 LEU A N 1
ATOM 743 C CA . LEU A 1 99 ? 1.103 -2.156 -14.039 1 98.94 99 LEU A CA 1
ATOM 744 C C . LEU A 1 99 ? 1.248 -3.674 -14.031 1 98.94 99 LEU A C 1
ATOM 746 O O . LEU A 1 99 ? 0.267 -4.395 -13.844 1 98.94 99 LEU A O 1
ATOM 750 N N . ILE A 1 100 ? 2.441 -4.137 -14.227 1 98.94 100 ILE A N 1
ATOM 751 C CA . ILE A 1 100 ? 2.67 -5.578 -14.211 1 98.94 100 ILE A CA 1
ATOM 752 C C . ILE A 1 100 ? 3.662 -5.934 -13.109 1 98.94 100 ILE A C 1
ATOM 754 O O . ILE A 1 100 ? 4.781 -5.422 -13.086 1 98.94 100 ILE A O 1
ATOM 758 N N . ALA A 1 101 ? 3.264 -6.766 -12.195 1 98.94 101 ALA A N 1
ATOM 759 C CA . ALA A 1 101 ? 4.121 -7.273 -11.133 1 98.94 101 ALA A CA 1
ATOM 760 C C . ALA A 1 101 ? 4.645 -8.664 -11.461 1 98.94 101 ALA A C 1
ATOM 762 O O . ALA A 1 101 ? 3.883 -9.531 -11.898 1 98.94 101 ALA A O 1
ATOM 763 N N . ARG A 1 102 ? 5.859 -8.875 -11.25 1 98.88 102 ARG A N 1
ATOM 764 C CA . ARG A 1 102 ? 6.523 -10.164 -11.422 1 98.88 102 ARG A CA 1
ATOM 765 C C . ARG A 1 102 ? 7.262 -10.578 -10.156 1 98.88 102 ARG A C 1
ATOM 767 O O . ARG A 1 102 ? 8.406 -10.172 -9.938 1 98.88 102 ARG A O 1
ATOM 774 N N . PRO A 1 103 ? 6.602 -11.352 -9.352 1 98.88 103 PRO A N 1
ATOM 775 C CA . PRO A 1 103 ? 7.234 -11.789 -8.109 1 98.88 103 PRO A CA 1
ATOM 776 C C . PRO A 1 103 ? 8.156 -12.992 -8.305 1 98.88 103 PRO A C 1
ATOM 778 O O . PRO A 1 103 ? 7.883 -13.852 -9.148 1 98.88 103 PRO A O 1
ATOM 781 N N . ARG A 1 104 ? 9.164 -13.008 -7.547 1 98.31 104 ARG A N 1
ATOM 782 C CA . ARG A 1 104 ? 10.07 -14.148 -7.492 1 98.31 104 ARG A CA 1
ATOM 783 C C . ARG A 1 104 ? 10.383 -14.531 -6.051 1 98.31 104 ARG A C 1
ATOM 785 O O . ARG A 1 104 ? 10.562 -13.664 -5.195 1 98.31 104 ARG A O 1
ATOM 792 N N . VAL A 1 105 ? 10.492 -15.852 -5.848 1 98.75 105 VAL A N 1
ATOM 793 C CA . VAL A 1 105 ? 10.953 -16.328 -4.551 1 98.75 105 VAL A CA 1
ATOM 794 C C . VAL A 1 105 ? 12.477 -16.375 -4.527 1 98.75 105 VAL A C 1
ATOM 796 O O . VAL A 1 105 ? 13.094 -17.078 -5.328 1 98.75 105 VAL A O 1
ATOM 799 N N . VAL A 1 106 ? 13 -15.633 -3.613 1 98.81 106 VAL A N 1
ATOM 800 C CA . VAL A 1 106 ? 14.445 -15.57 -3.461 1 98.81 106 VAL A CA 1
ATOM 801 C C . VAL A 1 106 ? 14.93 -16.75 -2.617 1 98.81 106 VAL A C 1
ATOM 803 O O . VAL A 1 106 ? 15.945 -17.375 -2.932 1 98.81 106 VAL A O 1
ATOM 806 N N . ARG A 1 107 ? 14.18 -17.016 -1.588 1 98.75 107 ARG A N 1
ATOM 807 C CA . ARG A 1 107 ? 14.516 -18.094 -0.666 1 98.75 107 ARG A CA 1
ATOM 808 C C . ARG A 1 107 ? 13.289 -18.531 0.124 1 98.75 107 ARG A C 1
ATOM 810 O O . ARG A 1 107 ? 12.453 -17.719 0.5 1 98.75 107 ARG A O 1
ATOM 817 N N . ALA A 1 108 ? 13.242 -19.812 0.287 1 98.44 108 ALA A N 1
ATOM 818 C CA . ALA A 1 108 ? 12.219 -20.391 1.15 1 98.44 108 ALA A CA 1
ATOM 819 C C . ALA A 1 108 ? 12.844 -21.156 2.305 1 98.44 108 ALA A C 1
ATOM 821 O O . ALA A 1 108 ? 13.758 -21.969 2.096 1 98.44 108 ALA A O 1
ATOM 822 N N . THR A 1 109 ? 12.422 -20.781 3.449 1 97.88 109 THR A N 1
ATOM 823 C CA . THR A 1 109 ? 12.805 -21.562 4.625 1 97.88 109 THR A CA 1
ATOM 824 C C . THR A 1 109 ? 11.625 -22.359 5.168 1 97.88 109 THR A C 1
ATOM 826 O O . THR A 1 109 ? 10.586 -22.453 4.508 1 97.88 109 THR A O 1
ATOM 829 N N . ARG A 1 110 ? 11.805 -22.906 6.344 1 95.81 110 ARG A N 1
ATOM 830 C CA . ARG A 1 110 ? 10.734 -23.688 6.949 1 95.81 110 ARG A CA 1
ATOM 831 C C . ARG A 1 110 ? 9.562 -22.797 7.352 1 95.81 110 ARG A C 1
ATOM 833 O O . ARG A 1 110 ? 8.406 -23.219 7.297 1 95.81 110 ARG A O 1
ATOM 840 N N . SER A 1 111 ? 9.914 -21.547 7.719 1 97.56 111 SER A N 1
ATOM 841 C CA . SER A 1 111 ? 8.844 -20.75 8.297 1 97.56 111 SER A CA 1
ATOM 842 C C . SER A 1 111 ? 8.703 -19.422 7.566 1 97.56 111 SER A C 1
ATOM 844 O O . SER A 1 111 ? 7.707 -18.703 7.746 1 97.56 111 SER A O 1
ATOM 846 N N . LEU A 1 112 ? 9.719 -19.109 6.707 1 98.62 112 LEU A N 1
ATOM 847 C CA . LEU A 1 112 ? 9.695 -17.812 6.031 1 98.62 112 LEU A CA 1
ATOM 848 C C . LEU A 1 112 ? 9.938 -17.969 4.535 1 98.62 112 LEU A C 1
ATOM 850 O O . LEU A 1 112 ? 10.703 -18.844 4.117 1 98.62 112 LEU A O 1
ATOM 854 N N . ILE A 1 113 ? 9.344 -17.125 3.785 1 98.88 113 ILE A N 1
ATOM 855 C CA . ILE A 1 113 ? 9.609 -17 2.355 1 98.88 113 ILE A CA 1
ATOM 856 C C . ILE A 1 113 ? 10.07 -15.586 2.035 1 98.88 113 ILE A C 1
ATOM 858 O O . ILE A 1 113 ? 9.406 -14.609 2.389 1 98.88 113 ILE A O 1
ATOM 862 N N . PHE A 1 114 ? 11.211 -15.477 1.412 1 98.94 114 PHE A N 1
ATOM 863 C CA . PHE A 1 114 ? 11.75 -14.203 0.949 1 98.94 114 PHE A CA 1
ATOM 864 C C . PHE A 1 114 ? 11.445 -13.992 -0.531 1 98.94 114 PHE A C 1
ATOM 866 O O . PHE A 1 114 ? 11.648 -14.898 -1.345 1 98.94 114 PHE A O 1
ATOM 873 N N . THR A 1 115 ? 10.969 -12.82 -0.847 1 98.94 115 THR A N 1
ATOM 874 C CA . THR A 1 115 ? 10.57 -12.555 -2.225 1 98.94 115 THR A CA 1
ATOM 875 C C . THR A 1 115 ? 11.211 -11.266 -2.732 1 98.94 115 THR A C 1
ATOM 877 O O . THR A 1 115 ? 11.609 -10.414 -1.939 1 98.94 115 THR A O 1
ATOM 880 N N . SER A 1 116 ? 11.367 -11.188 -4.035 1 98.94 116 SER A N 1
ATOM 881 C CA . SER A 1 116 ? 11.68 -9.969 -4.781 1 98.94 116 SE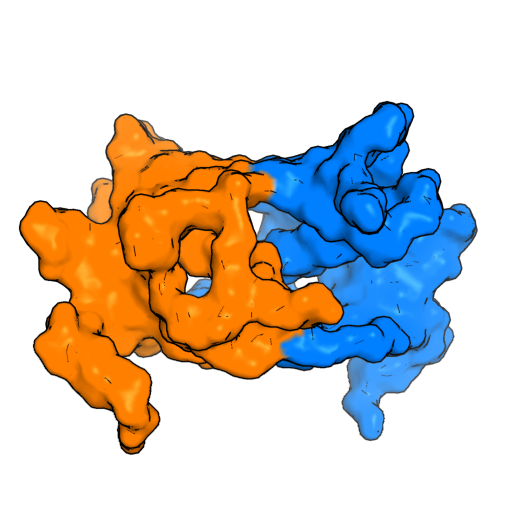R A CA 1
ATOM 882 C C . SER A 1 116 ? 10.703 -9.766 -5.934 1 98.94 116 SER A C 1
ATOM 884 O O . SER A 1 116 ? 10.555 -10.641 -6.793 1 98.94 116 SER A O 1
ATOM 886 N N . THR A 1 117 ? 10.039 -8.633 -5.918 1 98.94 117 THR A N 1
ATOM 887 C CA . THR A 1 117 ? 8.992 -8.375 -6.895 1 98.94 117 THR A CA 1
ATOM 888 C C . THR A 1 117 ? 9.242 -7.059 -7.625 1 98.94 117 THR A C 1
ATOM 890 O O . THR A 1 117 ? 9.43 -6.02 -6.992 1 98.94 117 THR A O 1
ATOM 893 N N . GLU A 1 118 ? 9.234 -7.129 -8.93 1 98.94 118 GLU A N 1
ATOM 894 C CA . GLU A 1 118 ? 9.297 -5.922 -9.75 1 98.94 118 GLU A CA 1
ATOM 895 C C . GLU A 1 118 ? 7.922 -5.574 -10.312 1 98.94 118 GLU A C 1
ATOM 897 O O . GLU A 1 118 ? 7.234 -6.434 -10.867 1 98.94 118 GLU A O 1
ATOM 902 N N . VAL A 1 119 ? 7.504 -4.348 -10.117 1 98.94 119 VAL A N 1
ATOM 903 C CA . VAL A 1 119 ? 6.363 -3.793 -10.844 1 98.94 119 VAL A CA 1
ATOM 904 C C . VAL A 1 119 ? 6.855 -2.924 -11.992 1 98.94 119 VAL A C 1
ATOM 906 O O . VAL A 1 119 ? 7.68 -2.027 -11.797 1 98.94 119 VAL A O 1
ATOM 909 N N . SER A 1 120 ? 6.32 -3.172 -13.195 1 98.94 120 SER A N 1
ATOM 910 C CA . SER A 1 120 ? 6.84 -2.473 -14.367 1 98.94 120 SER A CA 1
ATOM 911 C C . SER A 1 120 ? 5.707 -1.978 -15.258 1 98.94 120 SER A C 1
ATOM 913 O O . SER A 1 120 ? 4.566 -2.43 -15.133 1 98.94 120 SER A O 1
ATOM 915 N N . VAL A 1 121 ? 5.992 -0.999 -16.062 1 98.81 121 VAL A N 1
ATOM 916 C CA . VAL A 1 121 ? 5.172 -0.484 -17.156 1 98.81 121 VAL A CA 1
ATOM 917 C C . VAL A 1 121 ? 5.949 -0.553 -18.469 1 98.81 121 VAL A C 1
ATOM 919 O O . VAL A 1 121 ? 7 0.077 -18.609 1 98.81 121 VAL A O 1
ATOM 922 N N . ASP A 1 122 ? 5.441 -1.318 -19.344 1 97.62 122 ASP A N 1
ATOM 923 C CA . ASP A 1 122 ? 6.094 -1.466 -20.641 1 97.62 122 ASP A CA 1
ATOM 924 C C . ASP A 1 122 ? 7.578 -1.786 -20.484 1 97.62 122 ASP A C 1
ATOM 926 O O . ASP A 1 122 ? 8.43 -1.152 -21.109 1 97.62 122 ASP A O 1
ATOM 930 N N . GLY A 1 123 ? 7.832 -2.635 -19.562 1 97 123 GLY A N 1
ATOM 931 C CA . GLY A 1 123 ? 9.188 -3.117 -19.375 1 97 123 GLY A CA 1
ATOM 932 C C . GLY A 1 123 ? 10.023 -2.207 -18.5 1 97 123 GLY A C 1
ATOM 933 O O . GLY A 1 123 ? 11.148 -2.559 -18.109 1 97 123 GLY A O 1
ATOM 934 N N . ARG A 1 124 ? 9.547 -1.01 -18.156 1 98.44 124 ARG A N 1
ATOM 935 C CA . ARG A 1 124 ? 10.227 -0.062 -17.281 1 98.44 124 ARG A CA 1
ATOM 936 C C . ARG A 1 124 ? 9.852 -0.302 -15.82 1 98.44 124 ARG A C 1
ATOM 938 O O . ARG A 1 124 ? 8.68 -0.213 -15.453 1 98.44 124 ARG A O 1
ATOM 945 N N . CYS A 1 125 ? 10.891 -0.518 -14.992 1 98.88 125 CYS A N 1
ATOM 946 C CA . CYS A 1 125 ? 10.633 -0.753 -13.578 1 98.88 125 CYS A CA 1
ATOM 947 C C . CYS A 1 125 ? 10.125 0.512 -12.898 1 98.88 125 CYS A C 1
ATOM 949 O O . CYS A 1 125 ? 10.727 1.578 -13.023 1 98.88 125 CYS A O 1
ATOM 951 N N . VAL A 1 126 ? 9.047 0.413 -12.164 1 98.88 126 VAL A N 1
ATOM 952 C CA . VAL A 1 126 ? 8.531 1.567 -11.438 1 98.88 126 VAL A CA 1
ATOM 953 C C . VAL A 1 126 ? 8.664 1.326 -9.938 1 98.88 126 VAL A C 1
ATOM 955 O O . VAL A 1 126 ? 8.859 2.268 -9.164 1 98.88 126 VAL A O 1
ATOM 958 N N . ILE A 1 127 ? 8.531 0.053 -9.484 1 98.81 127 ILE A N 1
ATOM 959 C CA . ILE A 1 127 ? 8.719 -0.319 -8.086 1 98.81 127 ILE A CA 1
ATOM 960 C C . ILE A 1 127 ? 9.555 -1.593 -8 1 98.81 127 ILE A C 1
ATOM 962 O O . ILE A 1 127 ? 9.375 -2.521 -8.789 1 98.81 127 ILE A O 1
ATOM 966 N N . LEU A 1 128 ? 10.445 -1.601 -7.105 1 98.94 128 LEU A N 1
ATOM 967 C CA . LEU A 1 128 ? 11.086 -2.826 -6.637 1 98.94 128 LEU A CA 1
ATOM 968 C C . LEU A 1 128 ? 10.742 -3.09 -5.176 1 98.94 128 LEU A C 1
ATOM 970 O O . LEU A 1 128 ? 10.953 -2.227 -4.32 1 98.94 128 LEU A O 1
ATOM 974 N N . ALA A 1 129 ? 10.227 -4.27 -4.887 1 98.94 129 ALA A N 1
ATOM 975 C CA . ALA A 1 129 ? 9.797 -4.602 -3.529 1 98.94 129 ALA A CA 1
ATOM 976 C C . ALA A 1 129 ? 10.414 -5.918 -3.066 1 98.94 129 ALA A C 1
ATOM 978 O O . ALA A 1 129 ? 10.336 -6.93 -3.77 1 98.94 129 ALA A O 1
ATOM 979 N N . ASN A 1 130 ? 10.992 -5.93 -1.92 1 98.94 130 ASN A N 1
ATOM 980 C CA . ASN A 1 130 ? 11.484 -7.133 -1.255 1 98.94 130 ASN A CA 1
ATOM 981 C C . ASN A 1 130 ? 10.641 -7.477 -0.032 1 98.94 130 ASN A C 1
ATOM 983 O O . ASN A 1 130 ? 10.414 -6.629 0.834 1 98.94 130 ASN A O 1
ATOM 987 N N . GLY A 1 131 ? 10.219 -8.68 -0.016 1 98.94 131 GLY A N 1
ATOM 988 C CA . GLY A 1 131 ? 9.266 -9.055 1.016 1 98.94 131 GLY A CA 1
ATOM 989 C C . GLY A 1 131 ? 9.703 -10.266 1.821 1 98.94 131 GLY A C 1
ATOM 990 O O . GLY A 1 131 ? 10.523 -11.062 1.358 1 98.94 131 GLY A O 1
ATOM 991 N N . VAL A 1 132 ? 9.25 -10.336 3.037 1 98.94 132 VAL A N 1
ATOM 992 C CA . VAL A 1 132 ? 9.32 -11.5 3.912 1 98.94 132 VAL A CA 1
ATOM 993 C C . VAL A 1 132 ? 7.914 -11.93 4.32 1 98.94 132 VAL A C 1
ATOM 995 O O . VAL A 1 132 ? 7.129 -11.117 4.809 1 98.94 132 VAL A O 1
ATOM 998 N N . PHE A 1 133 ? 7.645 -13.148 4.133 1 98.81 133 PHE A N 1
ATOM 999 C CA . PHE A 1 133 ? 6.328 -13.695 4.441 1 98.81 133 PHE A CA 1
ATOM 1000 C C . PHE A 1 133 ? 6.441 -14.867 5.402 1 98.81 133 PHE A C 1
ATOM 1002 O O . PHE A 1 133 ? 7.293 -15.742 5.227 1 98.81 133 PHE A O 1
ATOM 1009 N N . LYS A 1 134 ? 5.605 -14.836 6.367 1 98.44 134 LYS A N 1
ATOM 1010 C CA . LYS A 1 134 ? 5.52 -15.945 7.309 1 98.44 134 LYS A CA 1
ATOM 1011 C C . LYS A 1 134 ? 4.504 -16.984 6.84 1 98.44 134 LYS A C 1
ATOM 1013 O O . LYS A 1 134 ? 3.389 -16.641 6.449 1 98.44 134 LYS A O 1
ATOM 1018 N N . ILE A 1 135 ? 4.941 -18.234 6.844 1 97.56 135 ILE A N 1
ATOM 1019 C CA . ILE A 1 135 ? 4.012 -19.328 6.578 1 97.56 135 ILE A CA 1
ATOM 1020 C C . ILE A 1 135 ? 3.107 -19.531 7.789 1 97.56 135 ILE A C 1
ATOM 1022 O O . ILE A 1 135 ? 3.588 -19.828 8.891 1 97.56 135 ILE A O 1
ATOM 1026 N N . VAL A 1 136 ? 1.788 -19.359 7.559 1 92.31 136 VAL A N 1
ATOM 1027 C CA . VAL A 1 136 ? 0.842 -19.484 8.664 1 92.31 136 VAL A CA 1
ATOM 1028 C C . VAL A 1 136 ? 0.348 -20.922 8.75 1 92.31 136 VAL A C 1
ATOM 1030 O O . VAL A 1 136 ? -0.243 -21.453 7.801 1 92.31 136 VAL A O 1
ATOM 1033 N N . ARG A 1 137 ? 0.683 -21.609 9.734 1 83.5 137 ARG A N 1
ATOM 1034 C CA . ARG A 1 137 ? 0.262 -23 9.93 1 83.5 137 ARG A CA 1
ATOM 1035 C C . ARG A 1 137 ? -0.907 -23.078 10.906 1 83.5 137 ARG A C 1
ATOM 1037 O O . ARG A 1 137 ? -0.972 -22.312 11.867 1 83.5 137 ARG A O 1
ATOM 1044 N N . PRO A 1 138 ? -1.87 -23.875 10.383 1 77.88 138 PRO A N 1
ATOM 1045 C CA . PRO A 1 138 ? -2.979 -24.094 11.312 1 77.88 138 PRO A CA 1
ATOM 1046 C C . PRO A 1 138 ? -2.514 -24.594 12.68 1 77.88 138 PRO A C 1
ATOM 1048 O O . PRO A 1 138 ? -1.52 -25.328 12.766 1 77.88 138 PRO A O 1
ATOM 1051 N N . ARG A 1 139 ? -2.988 -24 13.68 1 59.22 139 ARG A N 1
ATOM 1052 C CA . ARG A 1 139 ? -2.721 -24.547 15.008 1 59.22 139 ARG A CA 1
ATOM 1053 C C . ARG A 1 139 ? -3.387 -25.906 15.18 1 59.22 139 ARG A C 1
ATOM 1055 O O . ARG A 1 139 ? -4.422 -26.188 14.562 1 59.22 139 ARG A O 1
ATOM 1062 N N . MET B 1 1 ? -24.656 11.508 6.875 1 73.88 1 MET B N 1
ATOM 1063 C CA . MET B 1 1 ? -23.391 11.219 7.547 1 73.88 1 MET B CA 1
ATOM 1064 C C . MET B 1 1 ? -23.5 9.969 8.422 1 73.88 1 MET B C 1
ATOM 1066 O O . MET B 1 1 ? -24.516 9.773 9.086 1 73.88 1 MET B O 1
ATOM 1070 N N . THR B 1 2 ? -22.547 9.055 8.25 1 86.56 2 THR B N 1
ATOM 1071 C CA . THR B 1 2 ? -22.578 7.805 8.992 1 86.56 2 THR B CA 1
ATOM 1072 C C . THR B 1 2 ? -22.312 8.047 10.477 1 86.56 2 THR B C 1
ATOM 1074 O O . THR B 1 2 ? -21.75 9.078 10.852 1 86.56 2 THR B O 1
ATOM 1077 N N . GLU B 1 3 ? -22.875 7.191 11.336 1 92.62 3 GLU B N 1
ATOM 1078 C CA . GLU B 1 3 ? -22.609 7.277 12.766 1 92.62 3 GLU B CA 1
ATOM 1079 C C . GLU B 1 3 ? -21.125 7.348 13.055 1 92.62 3 GLU B C 1
ATOM 1081 O O . GLU B 1 3 ? -20.688 8.078 13.945 1 92.62 3 GLU B O 1
ATOM 1086 N N . THR B 1 4 ? -20.375 6.605 12.328 1 93.88 4 THR B N 1
ATOM 1087 C CA . THR B 1 4 ? -18.938 6.633 12.477 1 93.88 4 THR B CA 1
ATOM 1088 C C . THR B 1 4 ? -18.391 8.031 12.195 1 93.88 4 THR B C 1
ATOM 1090 O O . THR B 1 4 ? -17.594 8.555 12.977 1 93.88 4 THR B O 1
ATOM 1093 N N . ALA B 1 5 ? -18.797 8.656 11.141 1 94.75 5 ALA B N 1
ATOM 1094 C CA . ALA B 1 5 ? -18.328 9.992 10.781 1 94.75 5 ALA B CA 1
ATOM 1095 C C . ALA B 1 5 ? -18.703 11.008 11.859 1 94.75 5 ALA B C 1
ATOM 1097 O O . ALA B 1 5 ? -17.906 11.891 12.188 1 94.75 5 ALA B O 1
ATOM 1098 N N . ARG B 1 6 ? -19.828 10.938 12.398 1 95.19 6 ARG B N 1
ATOM 1099 C CA . ARG B 1 6 ? -20.266 11.859 13.438 1 95.19 6 ARG B CA 1
ATOM 1100 C C . ARG B 1 6 ? -19.406 11.734 14.688 1 95.19 6 ARG B C 1
ATOM 1102 O O . ARG B 1 6 ? -19.016 12.742 15.281 1 95.19 6 ARG B O 1
ATOM 1109 N N . SER B 1 7 ? -19.188 10.445 15.016 1 97.31 7 SER B N 1
ATOM 1110 C CA . SER B 1 7 ? -18.359 10.195 16.188 1 97.31 7 SER B CA 1
ATOM 1111 C C . SER B 1 7 ? -16.938 10.734 16 1 97.31 7 SER B C 1
ATOM 1113 O O . SER B 1 7 ? -16.359 11.305 16.922 1 97.31 7 SER B O 1
ATOM 1115 N N . LEU B 1 8 ? -16.375 10.578 14.828 1 97.88 8 LEU B N 1
ATOM 1116 C CA . LEU B 1 8 ? -15.031 11.062 14.531 1 97.88 8 LEU B CA 1
ATOM 1117 C C . LEU B 1 8 ? -14.977 12.586 14.586 1 97.88 8 LEU B C 1
ATOM 1119 O O . LEU B 1 8 ? -14.039 13.156 15.156 1 97.88 8 LEU B O 1
ATOM 1123 N N . LYS B 1 9 ? -15.969 13.188 14.07 1 97.5 9 LYS B N 1
ATOM 1124 C CA . LYS B 1 9 ? -16 14.648 14.117 1 97.5 9 LYS B CA 1
ATOM 1125 C C . LYS B 1 9 ? -16.094 15.156 15.555 1 97.5 9 LYS B C 1
ATOM 1127 O O . LYS B 1 9 ? -15.438 16.125 15.914 1 97.5 9 LYS B O 1
ATOM 1132 N N . ALA B 1 10 ? -16.859 14.508 16.312 1 97.5 10 ALA B N 1
ATOM 1133 C CA . ALA B 1 10 ? -17 14.867 17.719 1 97.5 10 ALA B CA 1
ATOM 1134 C C . ALA B 1 10 ? -15.672 14.734 18.453 1 97.5 10 ALA B C 1
ATOM 1136 O O . ALA B 1 10 ? -15.406 15.461 19.406 1 97.5 10 ALA B O 1
ATOM 1137 N N . ASP B 1 11 ? -14.852 13.789 17.969 1 97.25 11 ASP B N 1
ATOM 1138 C CA . ASP B 1 11 ? -13.562 13.523 18.594 1 97.25 11 ASP B CA 1
ATOM 1139 C C . ASP B 1 11 ? -12.469 14.414 18 1 97.25 11 ASP B C 1
ATOM 1141 O O . ASP B 1 11 ? -11.281 14.203 18.281 1 97.25 11 ASP B O 1
ATOM 1145 N N . GLY B 1 12 ? -12.828 15.344 17.156 1 97.94 12 GLY B N 1
ATOM 1146 C CA . GLY B 1 12 ? -11.898 16.344 16.672 1 97.94 12 GLY B CA 1
ATOM 1147 C C . GLY B 1 12 ? -11.328 16.031 15.297 1 97.94 12 GLY B C 1
ATOM 1148 O O . GLY B 1 12 ? -10.469 16.75 14.797 1 97.94 12 GLY B O 1
ATOM 1149 N N . TRP B 1 13 ? -11.742 14.945 14.719 1 98.56 13 TRP B N 1
ATOM 1150 C CA . TRP B 1 13 ? -11.266 14.578 13.391 1 98.56 13 TRP B CA 1
ATOM 1151 C C . TRP B 1 13 ? -11.977 15.383 12.312 1 98.56 13 TRP B C 1
ATOM 1153 O O . TRP B 1 13 ? -13.18 15.648 12.414 1 98.56 13 TRP B O 1
ATOM 1163 N N . ALA B 1 14 ? -11.227 15.719 11.281 1 98.44 14 ALA B N 1
ATOM 1164 C CA . ALA B 1 14 ? -11.766 16.359 10.086 1 98.44 14 ALA B CA 1
ATOM 1165 C C . ALA B 1 14 ? -11.336 15.602 8.828 1 98.44 14 ALA B C 1
ATOM 1167 O O . ALA B 1 14 ? -10.203 15.125 8.734 1 98.44 14 ALA B O 1
ATOM 1168 N N . VAL B 1 15 ? -12.188 15.57 7.836 1 97.88 15 VAL B N 1
ATOM 1169 C CA . VAL B 1 15 ? -11.875 14.867 6.594 1 97.88 15 VAL B CA 1
ATOM 1170 C C . VAL B 1 15 ? -10.898 15.695 5.762 1 97.88 15 VAL B C 1
ATOM 1172 O O . VAL B 1 15 ? -11.055 16.922 5.645 1 97.88 15 VAL B O 1
ATOM 1175 N N . ILE B 1 16 ? -9.852 15.047 5.301 1 96.81 16 ILE B N 1
ATOM 1176 C CA . ILE B 1 16 ? -8.992 15.648 4.281 1 96.81 16 ILE B CA 1
ATOM 1177 C C . ILE B 1 16 ? -9.578 15.391 2.896 1 96.81 16 ILE B C 1
ATOM 1179 O O . ILE B 1 16 ? -9.766 14.234 2.498 1 96.81 16 ILE B O 1
ATOM 1183 N N . HIS B 1 17 ? -9.859 16.453 2.254 1 92.44 17 HIS B N 1
ATOM 1184 C CA . HIS B 1 17 ? -10.32 16.281 0.881 1 92.44 17 HIS B CA 1
ATOM 1185 C C . HIS B 1 17 ? -9.18 15.82 -0.025 1 92.44 17 HIS B C 1
ATOM 1187 O O . HIS B 1 17 ? -8.156 16.5 -0.133 1 92.44 17 HIS B O 1
ATOM 1193 N N . ASP B 1 18 ? -9.305 14.734 -0.515 1 90.5 18 ASP B N 1
ATOM 1194 C CA . ASP B 1 18 ? -8.344 14.094 -1.406 1 90.5 18 ASP B CA 1
ATOM 1195 C C . ASP B 1 18 ? -9.055 13.32 -2.518 1 90.5 18 ASP B C 1
ATOM 1197 O O . ASP B 1 18 ? -9.914 12.484 -2.244 1 90.5 18 ASP B O 1
ATOM 1201 N N . ASP B 1 19 ? -8.789 13.531 -3.764 1 91.56 19 ASP B N 1
ATOM 1202 C CA . ASP B 1 19 ? -9.445 12.828 -4.863 1 91.56 19 ASP B CA 1
ATOM 1203 C C . ASP B 1 19 ? -8.633 11.609 -5.293 1 91.56 19 ASP B C 1
ATOM 1205 O O . ASP B 1 19 ? -7.641 11.258 -4.656 1 91.56 19 ASP B O 1
ATOM 1209 N N . GLY B 1 20 ? -9.234 10.875 -6.227 1 97 20 GLY B N 1
ATOM 1210 C CA . GLY B 1 20 ? -8.523 9.734 -6.777 1 97 20 GLY B CA 1
ATOM 1211 C C . GLY B 1 20 ? -8.461 8.547 -5.828 1 97 20 GLY B C 1
ATOM 1212 O O . GLY B 1 20 ? -9.484 8.133 -5.285 1 97 20 GLY B O 1
ATOM 1213 N N . PHE B 1 21 ? -7.316 8.039 -5.688 1 98.81 21 PHE B N 1
ATOM 1214 C CA . PHE B 1 21 ? -7.117 6.773 -4.988 1 98.81 21 PHE B CA 1
ATOM 1215 C C . PHE B 1 21 ? -7.438 6.922 -3.504 1 98.81 21 PHE B C 1
ATOM 1217 O O . PHE B 1 21 ? -8.055 6.039 -2.908 1 98.81 21 PHE B O 1
ATOM 1224 N N . ILE B 1 22 ? -6.969 7.992 -2.881 1 98.62 22 ILE B N 1
ATOM 1225 C CA . ILE B 1 22 ? -7.18 8.164 -1.446 1 98.62 22 ILE B CA 1
ATOM 1226 C C . ILE B 1 22 ? -8.672 8.312 -1.158 1 98.62 22 ILE B C 1
ATOM 1228 O O . ILE B 1 22 ? -9.172 7.805 -0.15 1 98.62 22 ILE B O 1
ATOM 1232 N N . ASP B 1 23 ? -9.359 9.008 -2.041 1 97.62 23 ASP B N 1
ATOM 1233 C CA . ASP B 1 23 ? -10.805 9.086 -1.898 1 97.62 23 ASP B CA 1
ATOM 1234 C C . ASP B 1 23 ? -11.445 7.711 -2.035 1 97.62 23 ASP B C 1
ATOM 1236 O O . ASP B 1 23 ? -12.398 7.387 -1.315 1 97.62 23 ASP B O 1
ATOM 1240 N N . LEU B 1 24 ? -11 6.953 -2.928 1 98.5 24 LEU B N 1
ATOM 1241 C CA . LEU B 1 24 ? -11.492 5.605 -3.182 1 98.5 24 LEU B CA 1
ATOM 1242 C C . LEU B 1 24 ? -11.367 4.738 -1.932 1 98.5 24 LEU B C 1
ATOM 1244 O O . LEU B 1 24 ? -12.305 4.031 -1.566 1 98.5 24 LEU B O 1
ATOM 1248 N N . VAL B 1 25 ? -10.242 4.875 -1.214 1 98.62 25 VAL B N 1
ATOM 1249 C CA . VAL B 1 25 ? -9.984 3.924 -0.137 1 98.62 25 VAL B CA 1
ATOM 1250 C C . VAL B 1 25 ? -10.289 4.57 1.21 1 98.62 25 VAL B C 1
ATOM 1252 O O . VAL B 1 25 ? -10.305 3.896 2.242 1 98.62 25 VAL B O 1
ATOM 1255 N N . GLY B 1 26 ? -10.531 5.891 1.188 1 97.56 26 GLY B N 1
ATOM 1256 C CA . GLY B 1 26 ? -10.781 6.645 2.406 1 97.56 26 GLY B CA 1
ATOM 1257 C C . GLY B 1 26 ? -12.219 6.559 2.877 1 97.56 26 GLY B C 1
ATOM 1258 O O . GLY B 1 26 ? -12.891 5.555 2.652 1 97.56 26 GLY B O 1
ATOM 1259 N N . PRO B 1 27 ? -12.586 7.543 3.605 1 97.75 27 PRO B N 1
ATOM 1260 C CA . PRO B 1 27 ? -11.977 8.867 3.709 1 97.75 27 PRO B CA 1
ATOM 1261 C C . PRO B 1 27 ? -10.742 8.883 4.609 1 97.75 27 PRO B C 1
ATOM 1263 O O . PRO B 1 27 ? -10.633 8.062 5.523 1 97.75 27 PRO B O 1
ATOM 1266 N N . LEU B 1 28 ? -9.844 9.844 4.281 1 98.69 28 LEU B N 1
ATOM 1267 C CA . LEU B 1 28 ? -8.703 10.156 5.141 1 98.69 28 LEU B CA 1
ATOM 1268 C C . LEU B 1 28 ? -9.07 11.242 6.148 1 98.69 28 LEU B C 1
ATOM 1270 O O . LEU B 1 28 ? -9.602 12.289 5.773 1 98.69 28 LEU B O 1
ATOM 1274 N N . TRP B 1 29 ? -8.82 10.977 7.441 1 98.81 29 TRP B N 1
ATOM 1275 C CA . TRP B 1 29 ? -9.109 11.906 8.523 1 98.81 29 TRP B CA 1
ATOM 1276 C C . TRP B 1 29 ? -7.824 12.477 9.117 1 98.81 29 TRP B C 1
ATOM 1278 O O . TRP B 1 29 ? -6.77 11.844 9.039 1 98.81 29 TRP B O 1
ATOM 1288 N N . HIS B 1 30 ? -7.969 13.602 9.672 1 98.81 30 HIS B N 1
ATOM 1289 C CA . HIS B 1 30 ? -6.812 14.281 10.25 1 98.81 30 HIS B CA 1
ATOM 1290 C C . HIS B 1 30 ? -7.191 15.031 11.523 1 98.81 30 HIS B C 1
ATOM 1292 O O . HIS B 1 30 ? -8.266 15.625 11.602 1 98.81 30 HIS B O 1
ATOM 1298 N N . ARG B 1 31 ? -6.324 14.945 12.477 1 98.62 31 ARG B N 1
ATOM 1299 C CA . ARG B 1 31 ? -6.402 15.844 13.617 1 98.62 31 ARG B CA 1
ATOM 1300 C C . ARG B 1 31 ? -5.02 16.109 14.203 1 98.62 31 ARG B C 1
ATOM 1302 O O . ARG B 1 31 ? -4.043 15.461 13.828 1 98.62 31 ARG B O 1
ATOM 1309 N N . VAL B 1 32 ? -4.945 17.109 15.008 1 98 32 VAL B N 1
ATOM 1310 C CA . VAL B 1 32 ? -3.721 17.438 15.727 1 98 32 VAL B CA 1
ATOM 1311 C C . VAL B 1 32 ? -3.943 17.25 17.234 1 98 32 VAL B C 1
ATOM 1313 O O . VAL B 1 32 ? -4.883 17.812 17.797 1 98 32 VAL B O 1
ATOM 1316 N N . VAL B 1 33 ? -3.205 16.453 17.797 1 96.62 33 VAL B N 1
ATOM 1317 C CA . VAL B 1 33 ? -3.238 16.219 19.234 1 96.62 33 VAL B CA 1
ATOM 1318 C C . VAL B 1 33 ? -1.894 16.594 19.859 1 96.62 33 VAL B C 1
ATOM 1320 O O . VAL B 1 33 ? -0.864 16 19.531 1 96.62 33 VAL B O 1
ATOM 1323 N N . ASP B 1 34 ? -1.904 17.594 20.719 1 95.56 34 ASP B N 1
ATOM 1324 C CA . ASP B 1 34 ? -0.694 18.047 21.391 1 95.56 34 ASP B CA 1
ATOM 1325 C C . ASP B 1 34 ? 0.409 18.375 20.391 1 95.56 34 ASP B C 1
ATOM 1327 O O . ASP B 1 34 ? 1.547 17.922 20.547 1 95.56 34 ASP B O 1
ATOM 1331 N N . GLY B 1 35 ? 0.06 18.891 19.328 1 95 35 GLY B N 1
ATOM 1332 C CA . GLY B 1 35 ? 0.996 19.359 18.312 1 95 35 GLY B CA 1
ATOM 1333 C C . GLY B 1 35 ? 1.399 18.266 17.328 1 95 35 GLY B C 1
ATOM 1334 O O . GLY B 1 35 ? 2.145 18.516 16.391 1 95 35 GLY B O 1
ATOM 1335 N N . GLN B 1 36 ? 0.938 17.109 17.516 1 96 36 GLN B N 1
ATOM 1336 C CA . GLN B 1 36 ? 1.271 15.984 16.641 1 96 36 GLN B CA 1
ATOM 1337 C C . GLN B 1 36 ? 0.142 15.703 15.656 1 96 36 GLN B C 1
ATOM 1339 O O . GLN B 1 36 ? -1.013 15.539 16.062 1 96 36 GLN B O 1
ATOM 1344 N N . HIS B 1 37 ? 0.529 15.68 14.391 1 98.19 37 HIS B N 1
ATOM 1345 C CA . HIS B 1 37 ? -0.455 15.32 13.375 1 98.19 37 HIS B CA 1
ATOM 1346 C C . HIS B 1 37 ? -0.775 13.828 13.422 1 98.19 37 HIS B C 1
ATOM 1348 O O . HIS B 1 37 ? 0.132 12.992 13.5 1 98.19 37 HIS B O 1
ATOM 1354 N N . GLU B 1 38 ? -2.061 13.539 13.414 1 98.81 38 GLU B N 1
ATOM 1355 C CA . GLU B 1 38 ? -2.562 12.18 13.266 1 98.81 38 GLU B CA 1
ATOM 1356 C C . GLU B 1 38 ? -3.443 12.055 12.023 1 98.81 38 GLU B C 1
ATOM 1358 O O . GLU B 1 38 ? -4.211 12.961 11.711 1 98.81 38 GLU B O 1
ATOM 1363 N N . TYR B 1 39 ? -3.303 10.984 11.375 1 98.88 39 TYR B N 1
ATOM 1364 C CA . TYR B 1 39 ? -4.125 10.656 10.219 1 98.88 39 TYR B CA 1
ATOM 1365 C C . TYR B 1 39 ? -4.816 9.305 10.414 1 98.88 39 TYR B C 1
ATOM 1367 O O . TYR B 1 39 ? -4.258 8.398 11.031 1 98.88 39 TYR B O 1
ATOM 1375 N N . ALA B 1 40 ? -6.043 9.188 9.836 1 98.94 40 ALA B N 1
ATOM 1376 C CA . ALA B 1 40 ? -6.758 7.961 10.164 1 98.94 40 ALA B CA 1
ATOM 1377 C C . ALA B 1 40 ? -7.672 7.535 9.016 1 98.94 40 ALA B C 1
ATOM 1379 O O . ALA B 1 40 ? -8.094 8.367 8.211 1 98.94 40 ALA B O 1
ATOM 1380 N N . ILE B 1 41 ? -7.926 6.312 8.961 1 98.88 41 ILE B N 1
ATOM 1381 C CA . ILE B 1 41 ? -8.984 5.711 8.148 1 98.88 41 ILE B CA 1
ATOM 1382 C C . ILE B 1 41 ? -9.805 4.758 9.008 1 98.88 41 ILE B C 1
ATOM 1384 O O . ILE B 1 41 ? -9.258 3.881 9.68 1 98.88 41 ILE B O 1
ATOM 1388 N N . ALA B 1 42 ? -11.102 4.984 9.016 1 98.81 42 ALA B N 1
ATOM 1389 C CA . ALA B 1 42 ? -12.016 4.02 9.625 1 98.81 42 ALA B CA 1
ATOM 1390 C C . ALA B 1 42 ? -12.297 2.861 8.672 1 98.81 42 ALA B C 1
ATOM 1392 O O . ALA B 1 42 ? -12.844 3.061 7.586 1 98.81 42 ALA B O 1
ATOM 1393 N N . THR B 1 43 ? -11.969 1.646 9.125 1 98.69 43 THR B N 1
ATOM 1394 C CA . THR B 1 43 ? -12.031 0.515 8.203 1 98.69 43 THR B CA 1
ATOM 1395 C C . THR B 1 43 ? -13.461 -0.031 8.117 1 98.69 43 THR B C 1
ATOM 1397 O O . THR B 1 43 ? -14.203 0.015 9.102 1 98.69 43 THR B O 1
ATOM 1400 N N . ALA B 1 44 ? -13.781 -0.5 7.02 1 98.31 44 ALA B N 1
ATOM 1401 C CA . ALA B 1 44 ? -15.086 -1.076 6.695 1 98.31 44 ALA B CA 1
ATOM 1402 C C . ALA B 1 44 ? -14.93 -2.305 5.805 1 98.31 44 ALA B C 1
ATOM 1404 O O . ALA B 1 44 ? -13.812 -2.713 5.48 1 98.31 44 ALA B O 1
ATOM 1405 N N . ALA B 1 45 ? -15.992 -2.916 5.387 1 98.06 45 ALA B N 1
ATOM 1406 C CA . ALA B 1 45 ? -16 -4.168 4.633 1 98.06 45 ALA B CA 1
ATOM 1407 C C . ALA B 1 45 ? -15.18 -4.047 3.357 1 98.06 45 ALA B C 1
ATOM 1409 O O . ALA B 1 45 ? -14.531 -5.008 2.936 1 98.06 45 ALA B O 1
ATOM 1410 N N . LYS B 1 46 ? -15.156 -2.918 2.725 1 98.31 46 LYS B N 1
ATOM 1411 C CA . LYS B 1 46 ? -14.445 -2.707 1.469 1 98.31 46 LYS B CA 1
ATOM 1412 C C . LYS B 1 46 ? -12.938 -2.801 1.674 1 98.31 46 LYS B C 1
ATOM 1414 O O . LYS B 1 46 ? -12.18 -2.875 0.706 1 98.31 46 LYS B O 1
ATOM 1419 N N . HIS B 1 47 ? -12.477 -2.76 2.953 1 98.81 47 HIS B N 1
ATOM 1420 C CA . HIS B 1 47 ? -11.055 -2.721 3.256 1 98.81 47 HIS B CA 1
ATOM 1421 C C . HIS B 1 47 ? -10.523 -4.109 3.604 1 98.81 47 HIS B C 1
ATOM 1423 O O . HIS B 1 47 ? -9.352 -4.262 3.955 1 98.81 47 HIS B O 1
ATOM 1429 N N . ARG B 1 48 ? -11.32 -5.129 3.535 1 98.19 48 ARG B N 1
ATOM 1430 C CA . ARG B 1 48 ? -10.953 -6.445 4.047 1 98.19 48 ARG B CA 1
ATOM 1431 C C . ARG B 1 48 ? -10.07 -7.188 3.049 1 98.19 48 ARG B C 1
ATOM 1433 O O . ARG B 1 48 ? -10.219 -7.027 1.836 1 98.19 48 ARG B O 1
ATOM 1440 N N . ASN B 1 49 ? -9.156 -8.008 3.619 1 96.56 49 ASN B N 1
ATOM 1441 C CA . ASN B 1 49 ? -8.438 -8.984 2.807 1 96.56 49 ASN B CA 1
ATOM 1442 C C . ASN B 1 49 ? -9.164 -10.32 2.764 1 96.56 49 ASN B C 1
ATOM 1444 O O . ASN B 1 49 ? -10.312 -10.43 3.209 1 96.56 49 ASN B O 1
ATOM 1448 N N . ARG B 1 50 ? -8.547 -11.281 2.148 1 92.69 50 ARG B N 1
ATOM 1449 C CA . ARG B 1 50 ? -9.195 -12.578 1.934 1 92.69 50 ARG B CA 1
ATOM 1450 C C . ARG B 1 50 ? -9.438 -13.289 3.258 1 92.69 50 ARG B C 1
ATOM 1452 O O . ARG B 1 50 ? -10.266 -14.203 3.33 1 92.69 50 ARG B O 1
ATOM 1459 N N . ARG B 1 51 ? -8.734 -12.922 4.293 1 93.31 51 ARG B N 1
ATOM 1460 C CA . ARG B 1 51 ? -8.875 -13.562 5.598 1 93.31 51 ARG B CA 1
ATOM 1461 C C . ARG B 1 51 ? -9.844 -12.789 6.484 1 93.31 51 ARG B C 1
ATOM 1463 O O . ARG B 1 51 ? -10.023 -13.125 7.66 1 93.31 51 ARG B O 1
ATOM 1470 N N . GLY B 1 52 ? -10.375 -11.703 5.965 1 96.06 52 GLY B N 1
ATOM 1471 C CA . GLY B 1 52 ? -11.336 -10.906 6.715 1 96.06 52 GLY B CA 1
ATOM 1472 C C . GLY B 1 52 ? -10.68 -9.852 7.586 1 96.06 52 GLY B C 1
ATOM 1473 O O . GLY B 1 52 ? -11.336 -9.234 8.422 1 96.06 52 GLY B O 1
ATOM 1474 N N . LEU B 1 53 ? -9.43 -9.695 7.461 1 97.75 53 LEU B N 1
ATOM 1475 C CA . LEU B 1 53 ? -8.672 -8.672 8.18 1 97.75 53 LEU B CA 1
ATOM 1476 C C . LEU B 1 53 ? -8.438 -7.449 7.297 1 97.75 53 LEU B C 1
ATOM 1478 O O . LEU B 1 53 ? -8.812 -7.445 6.121 1 97.75 53 LEU B O 1
ATOM 1482 N N . VAL B 1 54 ? -7.938 -6.391 7.902 1 98.69 54 VAL B N 1
ATOM 1483 C CA . VAL B 1 54 ? -7.617 -5.211 7.105 1 98.69 54 VAL B CA 1
ATOM 1484 C C . VAL B 1 54 ? -6.52 -5.547 6.102 1 98.69 54 VAL B C 1
ATOM 1486 O O . VAL B 1 54 ? -5.504 -6.148 6.461 1 98.69 54 VAL B O 1
ATOM 1489 N N . GLN B 1 55 ? -6.727 -5.199 4.922 1 98.75 55 GLN B N 1
ATOM 1490 C CA . GLN B 1 55 ? -5.75 -5.457 3.871 1 98.75 55 GLN B CA 1
ATOM 1491 C C . GLN B 1 55 ? -4.469 -4.656 4.102 1 98.75 55 GLN B C 1
ATOM 1493 O O . GLN B 1 55 ? -4.523 -3.455 4.375 1 98.75 55 GLN B O 1
ATOM 1498 N N . GLY B 1 56 ? -3.309 -5.277 3.93 1 98.5 56 GLY B N 1
ATOM 1499 C CA . GLY B 1 56 ? -2.023 -4.629 4.141 1 98.5 56 GLY B CA 1
ATOM 1500 C C . GLY B 1 56 ? -1.8 -3.438 3.227 1 98.5 56 GLY B C 1
ATOM 1501 O O . GLY B 1 56 ? -1.136 -2.471 3.609 1 98.5 56 GLY B O 1
ATOM 1502 N N . GLY B 1 57 ? -2.314 -3.51 2.016 1 98.75 57 GLY B N 1
ATOM 1503 C CA . GLY B 1 57 ? -2.195 -2.412 1.069 1 98.75 57 GLY B CA 1
ATOM 1504 C C . GLY B 1 57 ? -2.791 -1.115 1.583 1 98.75 57 GLY B C 1
ATOM 1505 O O . GLY B 1 57 ? -2.244 -0.037 1.346 1 98.75 57 GLY B O 1
ATOM 1506 N N . LEU B 1 58 ? -3.91 -1.212 2.26 1 98.88 58 LEU B N 1
ATOM 1507 C CA . LEU B 1 58 ? -4.516 -0.026 2.854 1 98.88 58 LEU B CA 1
ATOM 1508 C C . LEU B 1 58 ? -3.609 0.573 3.922 1 98.88 58 LEU B C 1
ATOM 1510 O O . LEU B 1 58 ? -3.414 1.789 3.967 1 98.88 58 LEU B O 1
ATOM 1514 N N . MET B 1 59 ? -3.107 -0.301 4.766 1 98.88 59 MET B N 1
ATOM 1515 C CA . MET B 1 59 ? -2.277 0.183 5.863 1 98.88 59 MET B CA 1
ATOM 1516 C C . MET B 1 59 ? -0.996 0.822 5.34 1 98.88 59 MET B C 1
ATOM 1518 O O . MET B 1 59 ? -0.562 1.859 5.844 1 98.88 59 MET B O 1
ATOM 1522 N N . MET B 1 60 ? -0.421 0.217 4.336 1 98.94 60 MET B N 1
ATOM 1523 C CA . MET B 1 60 ? 0.759 0.808 3.709 1 98.94 60 MET B CA 1
ATOM 1524 C C . MET B 1 60 ? 0.419 2.146 3.064 1 98.94 60 MET B C 1
ATOM 1526 O O . MET B 1 60 ? 1.217 3.086 3.115 1 98.94 60 MET B O 1
ATOM 1530 N N . THR B 1 61 ? -0.726 2.232 2.41 1 98.94 61 THR B N 1
ATOM 1531 C CA . THR B 1 61 ? -1.178 3.48 1.808 1 98.94 61 THR B CA 1
ATOM 1532 C C . THR B 1 61 ? -1.279 4.582 2.859 1 98.94 61 THR B C 1
ATOM 1534 O O . THR B 1 61 ? -0.794 5.695 2.646 1 98.94 61 THR B O 1
ATOM 1537 N N . LEU B 1 62 ? -1.896 4.25 4.012 1 98.94 62 LEU B N 1
ATOM 1538 C CA . LEU B 1 62 ? -2.049 5.223 5.086 1 98.94 62 LEU B CA 1
ATOM 1539 C C . LEU B 1 62 ? -0.688 5.676 5.605 1 98.94 62 LEU B C 1
ATOM 1541 O O . LEU B 1 62 ? -0.46 6.871 5.797 1 98.94 62 LEU B O 1
ATOM 1545 N N . ALA B 1 63 ? 0.204 4.734 5.797 1 98.94 63 ALA B N 1
ATOM 1546 C CA . ALA B 1 63 ? 1.545 5.062 6.277 1 98.94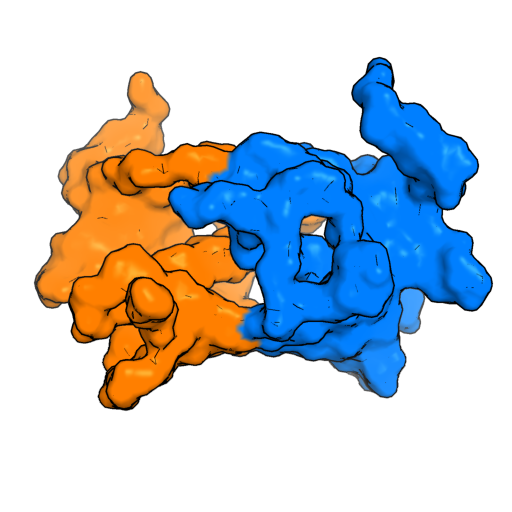 63 ALA B CA 1
ATOM 1547 C C . ALA B 1 63 ? 2.271 5.973 5.289 1 98.94 63 ALA B C 1
ATOM 1549 O O . ALA B 1 63 ? 2.885 6.969 5.688 1 98.94 63 ALA B O 1
ATOM 1550 N N . ASP B 1 64 ? 2.199 5.637 4.059 1 98.88 64 ASP B N 1
ATOM 1551 C CA . ASP B 1 64 ? 2.854 6.41 3.008 1 98.88 64 ASP B CA 1
ATOM 1552 C C . ASP B 1 64 ? 2.287 7.828 2.938 1 98.88 64 ASP B C 1
ATOM 1554 O O . ASP B 1 64 ? 3.041 8.805 2.906 1 98.88 64 ASP B O 1
ATOM 1558 N N . ARG B 1 65 ? 1.032 7.93 2.904 1 98.62 65 ARG B N 1
ATOM 1559 C CA . ARG B 1 65 ? 0.366 9.227 2.789 1 98.62 65 ARG B CA 1
ATOM 1560 C C . ARG B 1 65 ? 0.674 10.109 3.994 1 98.62 65 ARG B C 1
ATOM 1562 O O . ARG B 1 65 ? 0.977 11.289 3.842 1 98.62 65 ARG B O 1
ATOM 1569 N N . ALA B 1 66 ? 0.582 9.523 5.195 1 98.81 66 ALA B N 1
ATOM 1570 C CA . ALA B 1 66 ? 0.901 10.266 6.414 1 98.81 66 ALA B CA 1
ATOM 1571 C C . ALA B 1 66 ? 2.352 10.742 6.406 1 98.81 66 ALA B C 1
ATOM 1573 O O . ALA B 1 66 ? 2.635 11.891 6.73 1 98.81 66 ALA B O 1
ATOM 1574 N N . SER B 1 67 ? 3.256 9.836 6.039 1 98.81 67 SER B N 1
ATOM 1575 C CA . SER B 1 67 ? 4.672 10.18 5.965 1 98.81 67 SER B CA 1
ATOM 1576 C C . SER B 1 67 ? 4.914 11.305 4.965 1 98.81 67 SER B C 1
ATOM 1578 O O . SER B 1 67 ? 5.668 12.242 5.246 1 98.81 67 SER B O 1
ATOM 1580 N N . GLY B 1 68 ? 4.316 11.172 3.807 1 98.31 68 GLY B N 1
ATOM 1581 C CA . GLY B 1 68 ? 4.453 12.203 2.787 1 98.31 68 GLY B CA 1
ATOM 1582 C C . GLY B 1 68 ? 3.973 13.562 3.242 1 98.31 68 GLY B C 1
ATOM 1583 O O . GLY B 1 68 ? 4.594 14.586 2.932 1 98.31 68 GLY B O 1
ATOM 1584 N N . MET B 1 69 ? 2.879 13.57 3.936 1 97.5 69 MET B N 1
ATOM 1585 C CA . MET B 1 69 ? 2.357 14.836 4.449 1 97.5 69 MET B CA 1
ATOM 1586 C C . MET B 1 69 ? 3.32 15.453 5.457 1 97.5 69 MET B C 1
ATOM 1588 O O . MET B 1 69 ? 3.555 16.656 5.441 1 97.5 69 MET B O 1
ATOM 1592 N N . ALA B 1 70 ? 3.828 14.641 6.344 1 98.25 70 ALA B N 1
ATOM 1593 C CA . ALA B 1 70 ? 4.809 15.133 7.305 1 98.25 70 ALA B CA 1
ATOM 1594 C C . ALA B 1 70 ? 6.051 15.672 6.598 1 98.25 70 ALA B C 1
ATOM 1596 O O . ALA B 1 70 ? 6.582 16.719 6.969 1 98.25 70 ALA B O 1
ATOM 1597 N N . ALA B 1 71 ? 6.496 14.945 5.594 1 98.5 71 ALA B N 1
ATOM 1598 C CA . ALA B 1 71 ? 7.676 15.352 4.832 1 98.5 71 ALA B CA 1
ATOM 1599 C C . ALA B 1 71 ? 7.438 16.688 4.137 1 98.5 71 ALA B C 1
ATOM 1601 O O . ALA B 1 71 ? 8.312 17.562 4.137 1 98.5 71 ALA B O 1
ATOM 1602 N N . ARG B 1 72 ? 6.332 16.812 3.527 1 96.75 72 ARG B N 1
ATOM 1603 C CA . ARG B 1 72 ? 5.988 18.062 2.848 1 96.75 72 ARG B CA 1
ATOM 1604 C C . ARG B 1 72 ? 5.961 19.234 3.826 1 96.75 72 ARG B C 1
ATOM 1606 O O . ARG B 1 72 ? 6.504 20.297 3.541 1 96.75 72 ARG B O 1
ATOM 1613 N N . GLU B 1 73 ? 5.309 18.984 4.922 1 96.25 73 GLU B N 1
ATOM 1614 C CA . GLU B 1 73 ? 5.234 20.031 5.93 1 96.25 73 GLU B CA 1
ATOM 1615 C C . GLU B 1 73 ? 6.625 20.453 6.402 1 96.25 73 GLU B C 1
ATOM 1617 O O . GLU B 1 73 ? 6.918 21.641 6.52 1 96.25 73 GLU B O 1
ATOM 1622 N N . GLN B 1 74 ? 7.438 19.5 6.656 1 97 74 GLN B N 1
ATOM 1623 C CA . GLN B 1 74 ? 8.789 19.75 7.137 1 97 74 GLN B CA 1
ATOM 1624 C C . GLN B 1 74 ? 9.602 20.531 6.102 1 97 74 GLN B C 1
ATOM 1626 O O . GLN B 1 74 ? 10.352 21.438 6.453 1 97 74 GLN B O 1
ATOM 1631 N N . SER B 1 75 ? 9.477 20.156 4.867 1 96.06 75 SER B N 1
ATOM 1632 C CA . SER B 1 75 ? 10.305 20.734 3.809 1 96.06 75 SER B CA 1
ATOM 1633 C C . SER B 1 75 ? 9.766 22.094 3.363 1 96.06 75 SER B C 1
ATOM 1635 O O . SER B 1 75 ? 10.516 22.922 2.842 1 96.06 75 SER B O 1
ATOM 1637 N N . GLY B 1 76 ? 8.438 22.25 3.49 1 94.38 76 GLY B N 1
ATOM 1638 C CA . GLY B 1 76 ? 7.797 23.438 2.945 1 94.38 76 GLY B CA 1
ATOM 1639 C C . GLY B 1 76 ? 7.645 23.391 1.436 1 94.38 76 GLY B C 1
ATOM 1640 O O . GLY B 1 76 ? 7.164 24.359 0.827 1 94.38 76 GLY B O 1
ATOM 1641 N N . ALA B 1 77 ? 8.102 22.328 0.884 1 93.31 77 ALA B N 1
ATOM 1642 C CA . ALA B 1 77 ? 8 22.188 -0.566 1 93.31 77 ALA B CA 1
ATOM 1643 C C . ALA B 1 77 ? 6.586 21.797 -0.987 1 93.31 77 ALA B C 1
ATOM 1645 O O . ALA B 1 77 ? 5.867 21.141 -0.236 1 93.31 77 ALA B O 1
ATOM 1646 N N . PRO B 1 78 ? 6.254 22.188 -2.18 1 91 78 PRO B N 1
ATOM 1647 C CA . PRO B 1 78 ? 4.902 21.844 -2.625 1 91 78 PRO B CA 1
ATOM 1648 C C . PRO B 1 78 ? 4.723 20.344 -2.873 1 91 78 PRO B C 1
ATOM 1650 O O . PRO B 1 78 ? 3.605 19.828 -2.791 1 91 78 PRO B O 1
ATOM 1653 N N . HIS B 1 79 ? 5.82 19.719 -3.225 1 94.19 79 HIS B N 1
ATOM 1654 C CA . HIS B 1 79 ? 5.715 18.297 -3.529 1 94.19 79 HIS B CA 1
ATOM 1655 C C . HIS B 1 79 ? 6.922 17.531 -3.002 1 94.19 79 HIS B C 1
ATOM 1657 O O . HIS B 1 79 ? 8.039 18.062 -2.98 1 94.19 79 HIS B O 1
ATOM 1663 N N . VAL B 1 80 ? 6.605 16.375 -2.52 1 97.25 80 VAL B N 1
ATOM 1664 C CA . VAL B 1 80 ? 7.633 15.375 -2.217 1 97.25 80 VAL B CA 1
ATOM 1665 C C . VAL B 1 80 ? 7.297 14.055 -2.912 1 97.25 80 VAL B C 1
ATOM 1667 O O . VAL B 1 80 ? 6.137 13.805 -3.256 1 97.25 80 VAL B O 1
ATOM 1670 N N . ALA B 1 81 ? 8.312 13.273 -3.205 1 97.62 81 ALA B N 1
ATOM 1671 C CA . ALA B 1 81 ? 8.133 11.961 -3.822 1 97.62 81 ALA B CA 1
ATOM 1672 C C . ALA B 1 81 ? 8.711 10.859 -2.938 1 97.62 81 ALA B C 1
ATOM 1674 O O . ALA B 1 81 ? 9.805 11 -2.395 1 97.62 81 ALA B O 1
ATOM 1675 N N . THR B 1 82 ? 7.918 9.836 -2.768 1 98.56 82 THR B N 1
ATOM 1676 C CA . THR B 1 82 ? 8.422 8.688 -2.021 1 98.56 82 THR B CA 1
ATOM 1677 C C . THR B 1 82 ? 9.555 8.008 -2.783 1 98.56 82 THR B C 1
ATOM 1679 O O . THR B 1 82 ? 9.406 7.672 -3.961 1 98.56 82 THR B O 1
ATOM 1682 N N . VAL B 1 83 ? 10.641 7.832 -2.117 1 98.81 83 VAL B N 1
ATOM 1683 C CA . VAL B 1 83 ? 11.789 7.129 -2.676 1 98.81 83 VAL B CA 1
ATOM 1684 C C . VAL B 1 83 ? 11.828 5.695 -2.148 1 98.81 83 VAL B C 1
ATOM 1686 O O . VAL B 1 83 ? 12.125 4.758 -2.895 1 98.81 83 VAL B O 1
ATOM 1689 N N . GLN B 1 84 ? 11.539 5.652 -0.911 1 98.94 84 GLN B N 1
ATOM 1690 C CA . GLN B 1 84 ? 11.57 4.355 -0.241 1 98.94 84 GLN B CA 1
ATOM 1691 C C . GLN B 1 84 ? 10.562 4.305 0.902 1 98.94 84 GLN B C 1
ATOM 1693 O O . GLN B 1 84 ? 10.352 5.297 1.601 1 98.94 84 GLN B O 1
ATOM 1698 N N . LEU B 1 85 ? 9.977 3.252 1.101 1 98.94 85 LEU B N 1
ATOM 1699 C CA . LEU B 1 85 ? 9.156 2.953 2.268 1 98.94 85 LEU B CA 1
ATOM 1700 C C . LEU B 1 85 ? 9.375 1.519 2.736 1 98.94 85 LEU B C 1
ATOM 1702 O O . LEU B 1 85 ? 8.992 0.57 2.045 1 98.94 85 LEU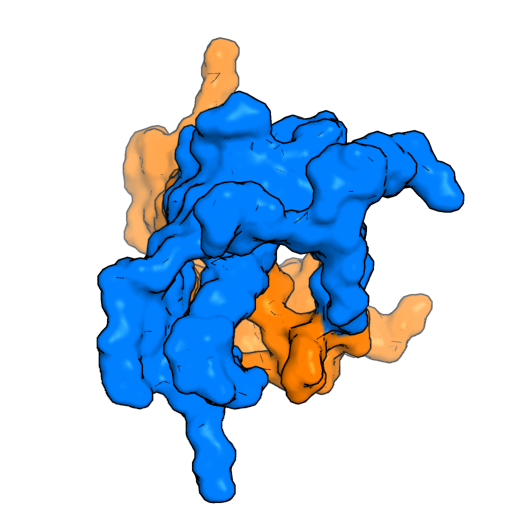 B O 1
ATOM 1706 N N . ASP B 1 86 ? 9.961 1.368 3.863 1 98.94 86 ASP B N 1
ATOM 1707 C CA . ASP B 1 86 ? 10.172 0.078 4.512 1 98.94 86 ASP B CA 1
ATOM 1708 C C . ASP B 1 86 ? 9.102 -0.188 5.566 1 98.94 86 ASP B C 1
ATOM 1710 O O . ASP B 1 86 ? 9.008 0.534 6.562 1 98.94 86 ASP B O 1
ATOM 1714 N N . THR B 1 87 ? 8.383 -1.252 5.359 1 98.94 87 THR B N 1
ATOM 1715 C CA . THR B 1 87 ? 7.207 -1.467 6.199 1 98.94 87 THR B CA 1
ATOM 1716 C C . THR B 1 87 ? 7.32 -2.783 6.961 1 98.94 87 THR B C 1
ATOM 1718 O O . THR B 1 87 ? 7.621 -3.824 6.375 1 98.94 87 THR B O 1
ATOM 1721 N N . HIS B 1 88 ? 7.086 -2.715 8.211 1 98.94 88 HIS B N 1
ATOM 1722 C CA . HIS B 1 88 ? 6.996 -3.879 9.086 1 98.94 88 HIS B CA 1
ATOM 1723 C C . HIS B 1 88 ? 5.562 -4.098 9.562 1 98.94 88 HIS B C 1
ATOM 1725 O O . HIS B 1 88 ? 4.965 -3.207 10.172 1 98.94 88 HIS B O 1
ATOM 1731 N N . PHE B 1 89 ? 5.086 -5.258 9.25 1 98.88 89 PHE B N 1
ATOM 1732 C CA . PHE B 1 89 ? 3.752 -5.637 9.703 1 98.88 89 PHE B CA 1
ATOM 1733 C C . PHE B 1 89 ? 3.812 -6.289 11.078 1 98.88 89 PHE B C 1
ATOM 1735 O O . PHE B 1 89 ? 4.062 -7.492 11.188 1 98.88 89 PHE B O 1
ATOM 1742 N N . VAL B 1 90 ? 3.48 -5.551 12.086 1 98.81 90 VAL B N 1
ATOM 1743 C CA . VAL B 1 90 ? 3.711 -5.938 13.477 1 98.81 90 VAL B CA 1
ATOM 1744 C C . VAL B 1 90 ? 2.521 -6.742 13.992 1 98.81 90 VAL B C 1
ATOM 1746 O O . VAL B 1 90 ? 2.695 -7.703 14.75 1 98.81 90 VAL B O 1
ATOM 1749 N N . ASP B 1 91 ? 1.346 -6.316 13.648 1 98.44 91 ASP B N 1
ATOM 1750 C CA . ASP B 1 91 ? 0.107 -6.969 14.062 1 98.44 91 ASP B CA 1
ATOM 1751 C C . ASP B 1 91 ? -1.001 -6.738 13.039 1 98.44 91 ASP B C 1
ATOM 1753 O O . ASP B 1 91 ? -0.845 -5.938 12.117 1 98.44 91 ASP B O 1
ATOM 1757 N N . ALA B 1 92 ? -2.115 -7.488 13.234 1 97.88 92 ALA B N 1
ATOM 1758 C CA . ALA B 1 92 ? -3.234 -7.402 12.297 1 97.88 92 ALA B CA 1
ATOM 1759 C C . ALA B 1 92 ? -4.215 -6.309 12.719 1 97.88 92 ALA B C 1
ATOM 1761 O O . ALA B 1 92 ? -4.332 -5.992 13.906 1 97.88 92 ALA B O 1
ATOM 1762 N N . GLY B 1 93 ? -4.797 -5.598 11.758 1 98.12 93 GLY B N 1
ATOM 1763 C CA . GLY B 1 93 ? -6 -4.812 11.984 1 98.12 93 GLY B CA 1
ATOM 1764 C C . GLY B 1 93 ? -7.277 -5.574 11.688 1 98.12 93 GLY B C 1
ATOM 1765 O O . GLY B 1 93 ? -7.32 -6.383 10.758 1 98.12 93 GLY B O 1
ATOM 1766 N N . GLU B 1 94 ? -8.32 -5.316 12.422 1 98.5 94 GLU B N 1
ATOM 1767 C CA . GLU B 1 94 ? -9.625 -5.91 12.164 1 98.5 94 GLU B CA 1
ATOM 1768 C C . GLU B 1 94 ? -10.57 -4.914 11.5 1 98.5 94 GLU B C 1
ATOM 1770 O O . GLU B 1 94 ? -10.43 -3.701 11.695 1 98.5 94 GLU B O 1
ATOM 1775 N N . ILE B 1 95 ? -11.5 -5.477 10.742 1 98.56 95 ILE B N 1
ATOM 1776 C CA . ILE B 1 95 ? -12.508 -4.605 10.148 1 98.56 95 ILE B CA 1
ATOM 1777 C C . ILE B 1 95 ? -13.344 -3.959 11.242 1 98.56 95 ILE B C 1
ATOM 1779 O O . ILE B 1 95 ? -13.75 -4.625 12.195 1 98.56 95 ILE B O 1
ATOM 1783 N N . GLY B 1 96 ? -13.562 -2.705 11.109 1 98.25 96 GLY B N 1
ATOM 1784 C CA . GLY B 1 96 ? -14.219 -1.923 12.141 1 98.25 96 GLY B CA 1
ATOM 1785 C C . GLY B 1 96 ? -13.258 -1.087 12.961 1 98.25 96 GLY B C 1
ATOM 1786 O O . GLY B 1 96 ? -13.672 -0.152 13.648 1 98.25 96 GLY B O 1
ATOM 1787 N N . ASP B 1 97 ? -11.969 -1.387 12.867 1 98.69 97 ASP B N 1
ATOM 1788 C CA . ASP B 1 97 ? -10.945 -0.636 13.594 1 98.69 97 ASP B CA 1
ATOM 1789 C C . ASP B 1 97 ? -10.766 0.76 13 1 98.69 97 ASP B C 1
ATOM 1791 O O . ASP B 1 97 ? -10.961 0.96 11.797 1 98.69 97 ASP B O 1
ATOM 1795 N N . LEU B 1 98 ? -10.453 1.702 13.805 1 98.88 98 LEU B N 1
ATOM 1796 C CA . LEU B 1 98 ? -9.875 2.963 13.352 1 98.88 98 LEU B CA 1
ATOM 1797 C C . LEU B 1 98 ? -8.352 2.867 13.281 1 98.88 98 LEU B C 1
ATOM 1799 O O . LEU B 1 98 ? -7.688 2.752 14.312 1 98.88 98 LEU B O 1
ATOM 1803 N N . LEU B 1 99 ? -7.754 2.896 12.094 1 98.94 99 LEU B N 1
ATOM 1804 C CA . LEU B 1 99 ? -6.309 2.963 11.93 1 98.94 99 LEU B CA 1
ATOM 1805 C C . LEU B 1 99 ? -5.805 4.387 12.133 1 98.94 99 LEU B C 1
ATOM 1807 O O . LEU B 1 99 ? -6.285 5.32 11.477 1 98.94 99 LEU B O 1
ATOM 1811 N N . ILE B 1 100 ? -4.859 4.551 12.992 1 98.94 100 ILE B N 1
ATOM 1812 C CA . ILE B 1 100 ? -4.305 5.879 13.227 1 98.94 100 ILE B CA 1
ATOM 1813 C C . ILE B 1 100 ? -2.814 5.883 12.898 1 98.94 100 ILE B C 1
ATOM 1815 O O . ILE B 1 100 ? -2.049 5.098 13.469 1 98.94 100 ILE B O 1
ATOM 1819 N N . ALA B 1 101 ? -2.406 6.707 11.992 1 98.94 101 ALA B N 1
ATOM 1820 C CA . ALA B 1 101 ? -1.002 6.891 11.641 1 98.94 101 ALA B CA 1
ATOM 1821 C C . ALA B 1 101 ? -0.419 8.125 12.32 1 98.94 101 ALA B C 1
ATOM 1823 O O . ALA B 1 101 ? -1.038 9.188 12.32 1 98.94 101 ALA B O 1
ATOM 1824 N N . ARG B 1 102 ? 0.716 7.992 12.852 1 98.88 102 ARG B N 1
ATOM 1825 C CA . ARG B 1 102 ? 1.471 9.078 13.469 1 98.88 102 ARG B CA 1
ATOM 1826 C C . ARG B 1 102 ? 2.871 9.18 12.875 1 98.88 102 ARG B C 1
ATOM 1828 O O . ARG B 1 102 ? 3.787 8.477 13.297 1 98.88 102 ARG B O 1
ATOM 1835 N N . PRO B 1 103 ? 3.002 10.031 11.906 1 98.88 103 PRO B N 1
ATOM 1836 C CA . PRO B 1 103 ? 4.312 10.195 11.273 1 98.88 103 PRO B CA 1
ATOM 1837 C C . PRO B 1 103 ? 5.234 11.133 12.047 1 98.88 103 PRO B C 1
ATOM 1839 O O . PRO B 1 103 ? 4.766 12.094 12.664 1 98.88 103 PRO B O 1
ATOM 1842 N N . ARG B 1 104 ? 6.461 10.836 11.984 1 98.31 104 ARG B N 1
ATOM 1843 C CA . ARG B 1 104 ? 7.5 11.695 12.539 1 98.31 104 ARG B CA 1
ATOM 1844 C C . ARG B 1 104 ? 8.656 11.859 11.562 1 98.31 104 ARG B C 1
ATOM 1846 O O . ARG B 1 104 ? 9.055 10.906 10.891 1 98.31 104 ARG B O 1
ATOM 1853 N N . VAL B 1 105 ? 9.195 13.078 11.57 1 98.75 105 VAL B N 1
ATOM 1854 C CA . VAL B 1 105 ? 10.406 13.32 10.797 1 98.75 105 VAL B CA 1
ATOM 1855 C C . VAL B 1 105 ? 11.633 12.969 11.633 1 98.75 105 VAL B C 1
ATOM 1857 O O . VAL B 1 105 ? 11.852 13.555 12.695 1 98.75 105 VAL B O 1
ATOM 1860 N N . VAL B 1 106 ? 12.367 12.047 11.117 1 98.81 106 VAL B N 1
ATOM 1861 C CA . VAL B 1 106 ? 13.586 11.602 11.797 1 98.81 106 VAL B CA 1
ATOM 1862 C C . VAL B 1 106 ? 14.734 12.547 11.461 1 98.81 106 VAL B C 1
ATOM 1864 O O . VAL B 1 106 ? 15.523 12.898 12.344 1 98.81 106 VAL B O 1
ATOM 1867 N N . ARG B 1 107 ? 14.805 12.922 10.219 1 98.75 107 ARG B N 1
ATOM 1868 C CA . ARG B 1 107 ? 15.867 13.797 9.727 1 98.75 107 ARG B CA 1
ATOM 1869 C C . ARG B 1 107 ? 15.461 14.469 8.422 1 98.75 107 ARG B C 1
ATOM 1871 O O . ARG B 1 107 ? 14.805 13.859 7.578 1 98.75 107 ARG B O 1
ATOM 1878 N N . ALA B 1 108 ? 15.836 15.688 8.367 1 98.44 108 ALA B N 1
ATOM 1879 C CA . ALA B 1 108 ? 15.656 16.438 7.125 1 98.44 108 ALA B CA 1
ATOM 1880 C C . ALA B 1 108 ? 17 16.922 6.582 1 98.44 108 ALA B C 1
ATOM 1882 O O . ALA B 1 108 ? 17.797 17.5 7.324 1 98.44 108 ALA B O 1
ATOM 1883 N N . THR B 1 109 ? 17.234 16.594 5.375 1 97.88 109 THR B N 1
ATOM 1884 C CA . THR B 1 109 ? 18.391 17.125 4.684 1 97.88 109 THR B CA 1
ATOM 1885 C C . THR B 1 109 ? 17.969 18.156 3.631 1 97.88 109 THR B C 1
ATOM 1887 O O . THR B 1 109 ? 16.812 18.562 3.598 1 97.88 109 THR B O 1
ATOM 1890 N N . ARG B 1 110 ? 18.906 18.516 2.803 1 95.81 110 ARG B N 1
ATOM 1891 C CA . ARG B 1 110 ? 18.609 19.5 1.765 1 95.81 110 ARG B CA 1
ATOM 1892 C C . ARG B 1 110 ? 17.672 18.922 0.705 1 95.81 110 ARG B C 1
ATOM 1894 O O . ARG B 1 110 ? 16.844 19.625 0.139 1 95.81 110 ARG B O 1
ATOM 1901 N N . SER B 1 111 ? 17.844 17.594 0.497 1 97.56 111 SER B N 1
ATOM 1902 C CA . SER B 1 111 ? 17.109 17.047 -0.642 1 97.56 111 SER B CA 1
ATOM 1903 C C . SER B 1 111 ? 16.234 15.867 -0.225 1 97.56 111 SER B C 1
ATOM 1905 O O . SER B 1 111 ? 15.375 15.43 -0.986 1 97.56 111 SER B O 1
ATOM 1907 N N . LEU B 1 112 ? 16.484 15.391 1.042 1 98.62 112 LEU B N 1
ATOM 1908 C CA . LEU B 1 112 ? 15.75 14.203 1.483 1 98.62 112 LEU B CA 1
ATOM 1909 C C . LEU B 1 112 ? 15.141 14.43 2.863 1 98.62 112 LEU B C 1
ATOM 1911 O O . LEU B 1 112 ? 15.734 15.102 3.709 1 98.62 112 LEU B O 1
ATOM 1915 N N . ILE B 1 113 ? 14.023 13.82 3.082 1 98.88 113 ILE B N 1
ATOM 1916 C CA . ILE B 1 113 ? 13.406 13.75 4.402 1 98.88 113 ILE B CA 1
ATOM 1917 C C . ILE B 1 113 ? 13.227 12.289 4.809 1 98.88 113 ILE B C 1
ATOM 1919 O O . ILE B 1 113 ? 12.648 11.492 4.062 1 98.88 113 ILE B O 1
ATOM 1923 N N . PHE B 1 114 ? 13.734 11.945 5.953 1 98.94 114 PHE B N 1
ATOM 1924 C CA . PHE B 1 114 ? 13.57 10.625 6.535 1 98.94 114 PHE B CA 1
ATOM 1925 C C . PHE B 1 114 ? 12.453 10.617 7.566 1 98.94 114 PHE B C 1
ATOM 1927 O O . PHE B 1 114 ? 12.391 11.5 8.43 1 98.94 114 PHE B O 1
ATOM 1934 N N . THR B 1 115 ? 11.594 9.641 7.473 1 98.94 115 THR B N 1
ATOM 1935 C CA . THR B 1 115 ? 10.438 9.594 8.367 1 98.94 115 THR B CA 1
ATOM 1936 C C . THR B 1 115 ? 10.32 8.227 9.031 1 98.94 115 THR B C 1
ATOM 1938 O O . THR B 1 115 ? 10.859 7.238 8.531 1 98.94 115 THR B O 1
ATOM 1941 N N . SER B 1 116 ? 9.703 8.211 10.188 1 98.94 116 SER B N 1
ATOM 1942 C CA . SER B 1 116 ? 9.211 7.02 10.875 1 98.94 116 SER B CA 1
ATOM 1943 C C . SER B 1 116 ? 7.742 7.168 11.258 1 98.94 116 SER B C 1
ATOM 1945 O O . SER B 1 116 ? 7.367 8.117 11.953 1 98.94 116 SER B O 1
ATOM 1947 N N . THR B 1 117 ? 6.926 6.258 10.781 1 98.94 117 THR B N 1
ATOM 1948 C CA . THR B 1 117 ? 5.484 6.355 10.977 1 98.94 117 THR B CA 1
ATOM 1949 C C . THR B 1 117 ? 4.938 5.082 11.609 1 98.94 117 THR B C 1
ATOM 1951 O O . THR B 1 117 ? 5.168 3.98 11.109 1 98.94 117 THR B O 1
ATOM 1954 N N . GLU B 1 118 ? 4.227 5.246 12.688 1 98.94 118 GLU B N 1
ATOM 1955 C CA . GLU B 1 118 ? 3.498 4.137 13.297 1 98.94 118 GLU B CA 1
ATOM 1956 C C . GLU B 1 118 ? 2.012 4.203 12.961 1 98.94 118 GLU B C 1
ATOM 1958 O O . GLU B 1 118 ? 1.382 5.254 13.102 1 98.94 118 GLU B O 1
ATOM 1963 N N . VAL B 1 119 ? 1.473 3.117 12.469 1 98.94 119 VAL B N 1
ATOM 1964 C CA . VAL B 1 119 ? 0.028 2.936 12.383 1 98.94 119 VAL B CA 1
ATOM 1965 C C . VAL B 1 119 ? -0.457 2.062 13.539 1 98.94 119 VAL B C 1
ATOM 1967 O O . VAL B 1 119 ? 0.077 0.975 13.766 1 98.94 119 VAL B O 1
ATOM 1970 N N . SER B 1 120 ? -1.48 2.531 14.242 1 98.94 120 SER B N 1
ATOM 1971 C CA . SER B 1 120 ? -1.911 1.823 15.438 1 98.94 120 SER B CA 1
ATOM 1972 C C . SER B 1 120 ? -3.432 1.711 15.5 1 98.94 120 SER B C 1
ATOM 1974 O O . SER B 1 120 ? -4.141 2.43 14.797 1 98.94 120 SER B O 1
ATOM 1976 N N . VAL B 1 121 ? -3.902 0.765 16.234 1 98.81 121 VAL B N 1
ATOM 1977 C CA . VAL B 1 121 ? -5.293 0.568 16.625 1 98.81 121 VAL B CA 1
ATOM 1978 C C . VAL B 1 121 ? -5.398 0.537 18.156 1 98.81 121 VAL B C 1
ATOM 1980 O O . VAL B 1 121 ? -4.812 -0.331 18.797 1 98.81 121 VAL B O 1
ATOM 1983 N N . ASP B 1 122 ? -6.098 1.488 18.672 1 97.56 122 ASP B N 1
ATOM 1984 C CA . ASP B 1 122 ? -6.273 1.569 20.109 1 97.56 122 ASP B CA 1
ATOM 1985 C C . ASP B 1 122 ? -4.93 1.482 20.844 1 97.56 122 ASP B C 1
ATOM 1987 O O . ASP B 1 122 ? -4.777 0.705 21.781 1 97.56 122 ASP B O 1
ATOM 1991 N N . GLY B 1 123 ? -4.004 2.152 20.297 1 97 123 GLY B N 1
ATOM 1992 C CA . GLY B 1 123 ? -2.703 2.25 20.938 1 97 123 GLY B CA 1
ATOM 1993 C C . GLY B 1 123 ? -1.786 1.087 20.609 1 97 123 GLY B C 1
ATOM 1994 O O . GLY B 1 123 ? -0.604 1.103 20.969 1 97 123 GLY B O 1
ATOM 1995 N N . ARG B 1 124 ? -2.289 0.032 19.969 1 98.44 124 ARG B N 1
ATOM 1996 C CA . ARG B 1 124 ? -1.507 -1.126 19.562 1 98.44 124 ARG B CA 1
ATOM 1997 C C . ARG B 1 124 ? -0.923 -0.916 18.156 1 98.44 124 ARG B C 1
ATOM 1999 O O . ARG B 1 124 ? -1.664 -0.73 17.188 1 98.44 124 ARG B O 1
ATOM 2006 N N . CYS B 1 125 ? 0.422 -1.054 18.078 1 98.88 125 CYS B N 1
ATOM 2007 C CA . CYS B 1 125 ? 1.073 -0.875 16.781 1 98.88 125 CYS B CA 1
ATOM 2008 C C . CYS B 1 125 ? 0.725 -2.016 15.836 1 98.88 125 CYS B C 1
ATOM 2010 O O . CYS B 1 125 ? 0.851 -3.188 16.203 1 98.88 125 CYS B O 1
ATOM 2012 N N . VAL B 1 126 ? 0.323 -1.702 14.633 1 98.88 126 VAL B N 1
ATOM 2013 C CA . VAL B 1 126 ? 0.036 -2.74 13.648 1 98.88 126 VAL B CA 1
ATOM 2014 C C . VAL B 1 126 ? 1.046 -2.662 12.508 1 98.88 126 VAL B C 1
ATOM 2016 O O . VAL B 1 126 ? 1.399 -3.684 11.914 1 98.88 126 VAL B O 1
ATOM 2019 N N . ILE B 1 127 ? 1.522 -1.439 12.172 1 98.81 127 ILE B N 1
ATOM 2020 C CA . ILE B 1 127 ? 2.553 -1.242 11.156 1 98.81 127 ILE B CA 1
ATOM 2021 C C . ILE B 1 127 ? 3.584 -0.235 11.656 1 98.81 127 ILE B C 1
ATOM 2023 O O . ILE B 1 127 ? 3.23 0.771 12.273 1 98.81 127 ILE B O 1
ATOM 2027 N N . LEU B 1 128 ? 4.785 -0.523 11.414 1 98.94 128 LEU B N 1
ATOM 2028 C CA . LEU B 1 128 ? 5.859 0.458 11.484 1 98.94 128 LEU B CA 1
ATOM 2029 C C . LEU B 1 128 ? 6.48 0.682 10.109 1 98.94 128 LEU B C 1
ATOM 2031 O O . LEU B 1 128 ? 6.895 -0.273 9.445 1 98.94 128 LEU B O 1
ATOM 2035 N N . ALA B 1 129 ? 6.543 1.924 9.672 1 98.94 129 ALA B N 1
ATOM 2036 C CA . ALA B 1 129 ? 7.051 2.242 8.344 1 98.94 129 ALA B CA 1
ATOM 2037 C C . ALA B 1 129 ? 8.141 3.311 8.414 1 98.94 129 ALA B C 1
ATOM 2039 O O . ALA B 1 129 ? 7.945 4.363 9.023 1 98.94 129 ALA B O 1
ATOM 2040 N N . ASN B 1 130 ? 9.242 3.084 7.801 1 98.94 130 ASN B N 1
ATOM 2041 C CA . ASN B 1 130 ? 10.312 4.059 7.625 1 98.94 130 ASN B CA 1
ATOM 2042 C C . ASN B 1 130 ? 10.43 4.508 6.172 1 98.94 130 ASN B C 1
ATOM 2044 O O . ASN B 1 130 ? 10.523 3.68 5.266 1 98.94 130 ASN B O 1
ATOM 20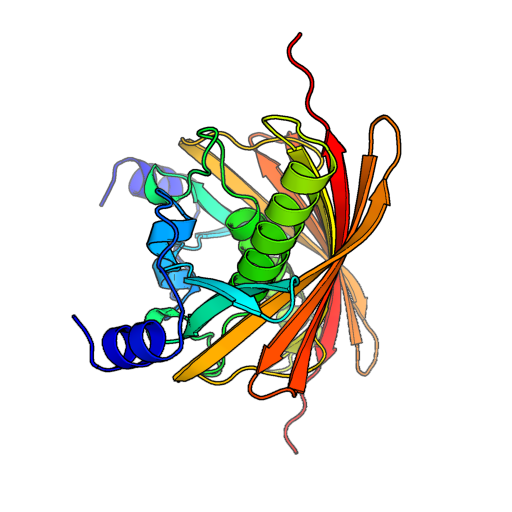48 N N . GLY B 1 131 ? 10.422 5.766 6.016 1 98.94 131 GLY B N 1
ATOM 2049 C CA . GLY B 1 131 ? 10.352 6.293 4.66 1 98.94 131 GLY B CA 1
ATOM 2050 C C . GLY B 1 131 ? 11.461 7.273 4.34 1 98.94 131 GLY B C 1
ATOM 2051 O O . GLY B 1 131 ? 12.047 7.867 5.242 1 98.94 131 GLY B O 1
ATOM 2052 N N . VAL B 1 132 ? 11.789 7.367 3.092 1 98.94 132 VAL B N 1
ATOM 2053 C CA . VAL B 1 132 ? 12.641 8.398 2.502 1 98.94 132 VAL B CA 1
ATOM 2054 C C . VAL B 1 132 ? 11.867 9.141 1.412 1 98.94 132 VAL B C 1
ATOM 2056 O O . VAL B 1 132 ? 11.312 8.516 0.505 1 98.94 132 VAL B O 1
ATOM 2059 N N . PHE B 1 133 ? 11.867 10.398 1.515 1 98.81 133 PHE B N 1
ATOM 2060 C CA . PHE B 1 133 ? 11.141 11.234 0.567 1 98.81 133 PHE B CA 1
ATOM 2061 C C . PHE B 1 133 ? 12.078 12.258 -0.072 1 98.81 133 PHE B C 1
ATOM 2063 O O . PHE B 1 133 ? 12.875 12.891 0.619 1 98.81 133 PHE B O 1
ATOM 2070 N N . LYS B 1 134 ? 11.961 12.375 -1.332 1 98.44 134 LYS B N 1
ATOM 2071 C CA . LYS B 1 134 ? 12.711 13.383 -2.068 1 98.44 134 LYS B CA 1
ATOM 2072 C C . LYS B 1 134 ? 11.922 14.688 -2.172 1 98.44 134 LYS B C 1
ATOM 2074 O O . LYS B 1 134 ? 10.734 14.672 -2.508 1 98.44 134 LYS B O 1
ATOM 2079 N N . ILE B 1 135 ? 12.586 15.766 -1.834 1 97.56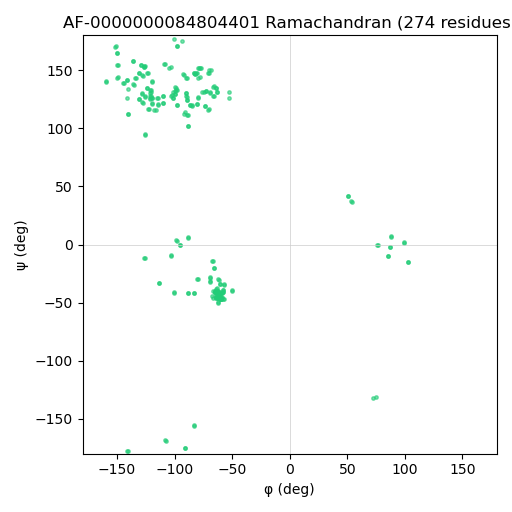 135 ILE B N 1
ATOM 2080 C CA . ILE B 1 135 ? 11.992 17.078 -2.055 1 97.56 135 ILE B CA 1
ATOM 2081 C C . ILE B 1 135 ? 12.016 17.406 -3.545 1 97.56 135 ILE B C 1
ATOM 2083 O O . ILE B 1 135 ? 13.086 17.469 -4.156 1 97.56 135 ILE B O 1
ATOM 2087 N N . VAL B 1 136 ? 10.836 17.609 -4.152 1 92.25 136 VAL B N 1
ATOM 2088 C CA . VAL B 1 136 ? 10.75 17.891 -5.582 1 92.25 136 VAL B CA 1
ATOM 2089 C C . VAL B 1 136 ? 10.797 19.391 -5.816 1 92.25 136 VAL B C 1
ATOM 2091 O O . VAL B 1 136 ? 9.93 20.125 -5.328 1 92.25 136 VAL B O 1
ATOM 2094 N N . ARG B 1 137 ? 11.797 19.922 -6.426 1 83.31 137 ARG B N 1
ATOM 2095 C CA . ARG B 1 137 ? 11.945 21.344 -6.719 1 83.31 137 ARG B CA 1
ATOM 2096 C C . ARG B 1 137 ? 11.594 21.641 -8.172 1 83.31 137 ARG B C 1
ATOM 2098 O O . ARG B 1 137 ? 11.883 20.844 -9.062 1 83.31 137 ARG B O 1
ATOM 2105 N N . PRO B 1 138 ? 10.711 22.734 -8.258 1 77.06 138 PRO B N 1
ATOM 2106 C CA . PRO B 1 138 ? 10.406 23.141 -9.633 1 77.06 138 PRO B CA 1
ATOM 2107 C C . PRO B 1 138 ? 11.656 23.391 -10.469 1 77.06 138 PRO B C 1
ATOM 2109 O O . PRO B 1 138 ? 12.68 23.828 -9.953 1 77.06 138 PRO B O 1
ATOM 2112 N N . ARG B 1 139 ? 11.633 22.688 -11.594 1 58.84 139 ARG B N 1
ATOM 2113 C CA . ARG B 1 139 ? 12.711 23.031 -12.508 1 58.84 139 ARG B CA 1
ATOM 2114 C C . ARG B 1 139 ? 12.625 24.484 -12.945 1 58.84 139 ARG B C 1
ATOM 2116 O O . ARG B 1 139 ? 11.531 25.062 -12.992 1 58.84 139 ARG B O 1
#

Radius of gyration: 18.18 Å; Cα contacts (8 Å, |Δi|>4): 668; chains: 2; bounding box: 42×48×47 Å